Protein AF-A0A2N2I5Q9-F1 (afdb_monomer_lite)

Structure (mmCIF, N/CA/C/O backbone):
data_AF-A0A2N2I5Q9-F1
#
_entry.id   AF-A0A2N2I5Q9-F1
#
loop_
_atom_site.group_PDB
_atom_site.id
_atom_site.type_symbol
_atom_site.label_atom_id
_atom_site.label_alt_id
_atom_site.label_comp_id
_atom_site.label_asym_id
_atom_site.label_entity_id
_atom_site.label_seq_id
_atom_site.pdbx_PDB_ins_code
_atom_site.Cartn_x
_atom_site.Cartn_y
_atom_site.Cartn_z
_atom_site.occupancy
_atom_site.B_iso_or_equiv
_atom_site.auth_seq_id
_atom_site.auth_comp_id
_atom_site.auth_asym_id
_atom_site.auth_atom_id
_atom_site.pdbx_PDB_model_num
ATOM 1 N N . MET A 1 1 ? -29.971 1.165 17.942 1.00 45.78 1 MET A N 1
ATOM 2 C CA . MET A 1 1 ? -28.715 0.496 17.546 1.00 45.78 1 MET A CA 1
ATOM 3 C C . MET A 1 1 ? -27.599 1.515 17.677 1.00 45.78 1 MET A C 1
ATOM 5 O O . MET A 1 1 ? -27.596 2.478 16.923 1.00 45.78 1 MET A O 1
ATOM 9 N N . SER A 1 2 ? -26.744 1.358 18.688 1.00 45.28 2 SER A N 1
ATOM 10 C CA . SER A 1 2 ? -25.541 2.176 18.872 1.00 45.28 2 SER A CA 1
ATOM 11 C C . SER A 1 2 ? -24.601 1.897 17.692 1.00 45.28 2 SER A C 1
ATOM 13 O O . SER A 1 2 ? -24.213 0.749 17.471 1.00 45.28 2 SER A O 1
ATOM 15 N N . ARG A 1 3 ? -24.377 2.899 16.831 1.00 54.59 3 ARG A N 1
ATOM 16 C CA . ARG A 1 3 ? -23.430 2.803 15.711 1.00 54.59 3 ARG A CA 1
ATOM 17 C C . ARG A 1 3 ? -22.045 3.032 16.301 1.00 54.59 3 ARG A C 1
ATOM 19 O O . ARG A 1 3 ? -21.800 4.122 16.809 1.00 54.59 3 ARG A O 1
ATOM 26 N N . TRP A 1 4 ? -21.156 2.049 16.185 1.00 61.81 4 TRP A N 1
ATOM 27 C CA . TRP A 1 4 ? -19.737 2.283 16.431 1.00 61.81 4 TRP A CA 1
ATOM 28 C C . TRP A 1 4 ? -19.299 3.452 15.542 1.00 61.81 4 TRP A C 1
ATOM 30 O O . TRP A 1 4 ? -19.584 3.457 14.339 1.00 61.81 4 TRP A O 1
ATOM 40 N N . SER A 1 5 ? -18.656 4.468 16.117 1.00 82.44 5 SER A N 1
ATOM 41 C CA . SER A 1 5 ? -17.990 5.477 15.295 1.00 82.44 5 SER A CA 1
ATOM 42 C C . SER A 1 5 ? -16.769 4.848 14.622 1.00 82.44 5 SER A C 1
ATOM 44 O O . SER A 1 5 ? -16.256 3.835 15.082 1.00 82.44 5 SER A O 1
ATOM 46 N N . ALA A 1 6 ? -16.327 5.414 13.504 1.00 93.75 6 ALA A N 1
ATOM 47 C CA . ALA A 1 6 ? -15.173 4.933 12.753 1.00 93.75 6 ALA A CA 1
ATOM 48 C C . ALA A 1 6 ? -13.948 5.817 13.040 1.00 93.75 6 ALA A C 1
ATOM 50 O O . ALA A 1 6 ? -14.100 6.985 13.404 1.00 93.75 6 ALA A O 1
ATOM 51 N N . ALA A 1 7 ? -12.741 5.279 12.876 1.00 97.00 7 ALA A N 1
ATOM 52 C CA . ALA A 1 7 ? -11.494 6.019 13.072 1.00 97.00 7 ALA A CA 1
ATOM 53 C C . ALA A 1 7 ? -10.428 5.556 12.077 1.00 97.00 7 ALA A C 1
ATOM 55 O O . ALA A 1 7 ? -10.378 4.383 11.721 1.00 97.00 7 ALA A O 1
ATOM 56 N N . ALA A 1 8 ? -9.552 6.464 11.657 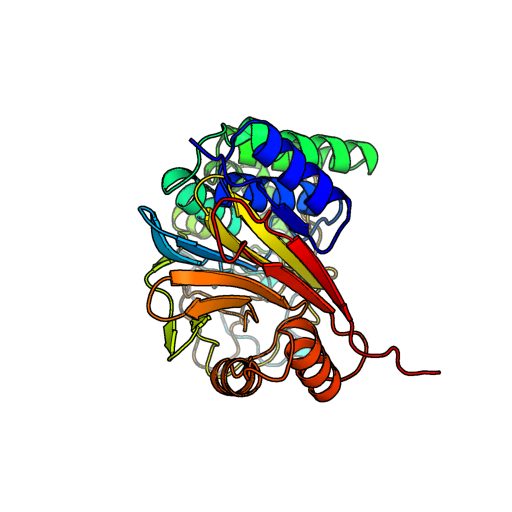1.00 98.25 8 ALA A N 1
ATOM 57 C CA . ALA A 1 8 ? -8.393 6.138 10.837 1.00 98.25 8 ALA A CA 1
ATOM 58 C C . ALA A 1 8 ? -7.237 7.096 11.117 1.00 98.25 8 ALA A C 1
ATOM 60 O O . ALA A 1 8 ? -7.451 8.230 11.549 1.00 98.25 8 ALA A O 1
ATOM 61 N N . LEU A 1 9 ? -6.019 6.637 10.842 1.00 98.50 9 LEU A N 1
ATOM 62 C CA . LEU A 1 9 ? -4.801 7.435 10.919 1.00 98.50 9 LEU A CA 1
ATOM 63 C C . LEU A 1 9 ? -3.778 6.906 9.918 1.00 98.50 9 LEU A C 1
ATOM 65 O O . LEU A 1 9 ? -3.564 5.701 9.813 1.00 98.50 9 LEU A O 1
ATOM 69 N N . GLY A 1 10 ? -3.151 7.801 9.164 1.00 98.31 10 GLY A N 1
ATOM 70 C CA . GLY A 1 10 ? -2.057 7.485 8.254 1.00 98.31 10 GLY A CA 1
ATOM 71 C C . GLY A 1 10 ? -0.806 8.306 8.534 1.00 98.31 10 GLY A C 1
ATOM 72 O O . GLY A 1 10 ? -0.868 9.355 9.174 1.00 98.31 10 GLY A O 1
ATOM 73 N N . THR A 1 11 ? 0.330 7.813 8.041 1.00 97.50 11 THR A N 1
ATOM 74 C CA . THR A 1 11 ? 1.659 8.434 8.180 1.00 97.50 11 THR A CA 1
ATOM 75 C C . THR A 1 11 ? 1.678 9.875 7.670 1.00 97.50 11 THR A C 1
ATOM 77 O O . THR A 1 11 ? 2.379 10.721 8.228 1.00 97.50 11 THR A O 1
ATOM 80 N N . GLU A 1 12 ? 0.885 10.163 6.632 1.00 96.19 12 GLU A N 1
ATOM 81 C CA . GLU A 1 12 ? 0.701 11.510 6.097 1.00 96.19 12 GLU A CA 1
ATOM 82 C C . GLU A 1 12 ? -0.706 12.051 6.410 1.00 96.19 12 GLU A C 1
ATOM 84 O O . GLU A 1 12 ? -1.689 11.301 6.340 1.00 96.19 12 GLU A O 1
ATOM 89 N N . PRO A 1 13 ? -0.855 13.367 6.660 1.00 97.56 13 PRO A N 1
ATOM 90 C CA . PRO A 1 13 ? -2.164 13.984 6.884 1.00 97.56 13 PRO A CA 1
ATOM 91 C C . PRO A 1 13 ? -3.170 13.704 5.760 1.00 97.56 13 PRO A C 1
ATOM 93 O O . PRO A 1 13 ? -4.335 13.426 6.029 1.00 97.56 13 PRO A O 1
ATOM 96 N N . ALA A 1 14 ? -2.708 13.698 4.506 1.00 97.81 14 ALA A N 1
ATOM 97 C CA . ALA A 1 14 ? -3.545 13.426 3.341 1.00 97.81 14 ALA A CA 1
ATOM 98 C C . ALA A 1 14 ? -4.115 11.995 3.326 1.00 97.81 14 ALA A C 1
ATOM 100 O O . ALA A 1 14 ? -5.240 11.789 2.871 1.00 97.81 14 ALA A O 1
ATOM 101 N N . MET A 1 15 ? -3.370 11.015 3.854 1.00 98.56 15 MET A N 1
ATOM 102 C CA . MET A 1 15 ? -3.868 9.647 4.019 1.00 98.56 15 MET A CA 1
ATOM 103 C C . MET A 1 15 ? -4.999 9.607 5.043 1.00 98.56 15 MET A C 1
ATOM 105 O O . MET A 1 15 ? -6.032 8.990 4.799 1.00 98.56 15 MET A O 1
ATOM 109 N N . THR A 1 16 ? -4.806 10.291 6.175 1.00 98.62 16 THR A N 1
ATOM 110 C CA . THR A 1 16 ? -5.804 10.391 7.246 1.00 98.62 16 THR A CA 1
ATOM 111 C C . THR A 1 16 ? -7.084 11.060 6.745 1.00 98.62 16 THR A C 1
ATOM 113 O O . THR A 1 16 ? -8.167 10.516 6.942 1.00 98.62 16 THR A O 1
ATOM 116 N N . GLU A 1 17 ? -6.972 12.193 6.042 1.00 98.56 17 GLU A N 1
ATOM 117 C CA . GLU A 1 17 ? -8.117 12.903 5.451 1.00 98.56 17 GLU A CA 1
ATOM 118 C C . GLU A 1 17 ? -8.895 12.004 4.481 1.00 98.56 17 GLU A C 1
ATOM 120 O O . GLU A 1 17 ? -10.117 11.891 4.587 1.00 98.56 17 GLU A O 1
ATOM 125 N N . ALA A 1 18 ? -8.194 11.326 3.565 1.00 98.69 18 ALA A N 1
ATOM 126 C CA . ALA A 1 18 ? -8.817 10.437 2.590 1.00 98.69 18 ALA A CA 1
ATOM 127 C C . ALA A 1 18 ? -9.532 9.254 3.261 1.00 98.69 18 ALA A C 1
ATOM 129 O O . ALA A 1 18 ? -10.692 8.985 2.951 1.00 98.69 18 ALA A O 1
ATOM 130 N N . ALA A 1 19 ? -8.874 8.587 4.212 1.00 98.69 19 ALA A N 1
ATOM 131 C CA . ALA A 1 19 ? -9.435 7.453 4.938 1.00 98.69 19 ALA A CA 1
ATOM 132 C C . ALA A 1 19 ? -10.689 7.849 5.740 1.00 98.69 19 ALA A C 1
ATOM 134 O O . ALA A 1 19 ? -11.731 7.201 5.631 1.00 98.69 19 ALA A O 1
ATOM 135 N N . LEU A 1 20 ? -10.630 8.954 6.492 1.00 98.44 20 LEU A N 1
ATOM 136 C CA . LEU A 1 20 ? -11.771 9.451 7.268 1.00 98.44 20 LEU A CA 1
ATOM 137 C C . LEU A 1 20 ? -12.945 9.868 6.375 1.00 98.44 20 LEU A C 1
ATOM 139 O O . LEU A 1 20 ? -14.094 9.602 6.723 1.00 98.44 20 LEU A O 1
ATOM 143 N N . ALA A 1 21 ? -12.682 10.478 5.214 1.00 98.31 21 ALA A N 1
ATOM 144 C CA . ALA A 1 21 ? -13.731 10.864 4.272 1.00 98.31 21 ALA A CA 1
ATOM 145 C C . ALA A 1 21 ? -14.506 9.651 3.725 1.00 98.31 21 ALA A C 1
ATOM 147 O O . ALA A 1 21 ? -15.717 9.736 3.523 1.00 98.31 21 ALA A O 1
ATOM 148 N N . ILE A 1 22 ? -13.828 8.521 3.512 1.00 98.50 22 ILE A N 1
ATOM 149 C CA . ILE A 1 22 ? -14.459 7.262 3.094 1.00 98.50 22 ILE A CA 1
ATOM 150 C C . ILE A 1 22 ? -15.272 6.642 4.229 1.00 98.50 22 ILE A C 1
ATOM 152 O O . ILE A 1 22 ? -16.436 6.287 4.031 1.00 98.50 22 ILE A O 1
ATOM 156 N N . LEU A 1 23 ? -14.712 6.588 5.438 1.00 97.81 23 LEU A N 1
ATOM 157 C CA . LEU A 1 23 ? -15.423 6.079 6.613 1.00 97.81 23 LEU A CA 1
ATOM 158 C C . LEU A 1 23 ? -16.685 6.899 6.924 1.00 97.81 23 LEU A C 1
ATOM 160 O O . LEU A 1 23 ? -17.727 6.333 7.247 1.00 97.81 23 LEU A O 1
ATOM 164 N N . ALA A 1 24 ? -16.633 8.224 6.755 1.00 96.50 24 ALA A N 1
ATOM 165 C CA . ALA A 1 24 ? -17.781 9.113 6.944 1.00 96.50 24 ALA A CA 1
ATOM 166 C C . ALA A 1 24 ? -18.940 8.826 5.969 1.00 96.50 24 ALA A C 1
ATOM 168 O O . ALA A 1 24 ? -20.099 9.072 6.301 1.00 96.50 24 ALA A O 1
ATOM 169 N N . LYS A 1 25 ? -18.645 8.272 4.786 1.00 96.19 25 LYS A N 1
ATOM 170 C CA . LYS A 1 25 ? -19.641 7.823 3.797 1.00 96.19 25 LYS A CA 1
ATOM 171 C C . LYS A 1 25 ? -2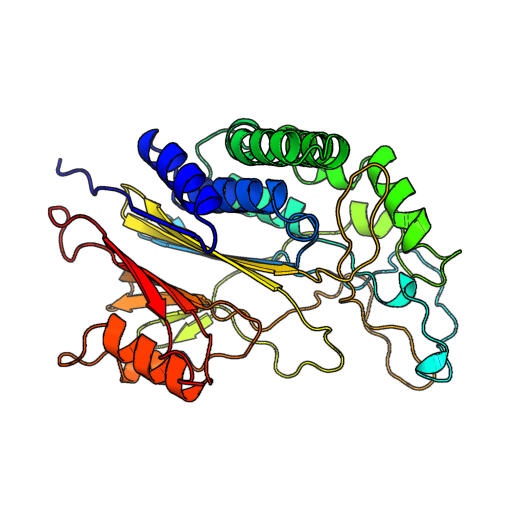0.167 6.408 4.065 1.00 96.19 25 LYS A C 1
ATOM 173 O O . LYS A 1 25 ? -21.018 5.931 3.322 1.00 96.19 25 LYS A O 1
ATOM 178 N N . GLY A 1 26 ? -19.685 5.746 5.117 1.00 96.00 26 GLY A N 1
ATOM 179 C CA . GLY A 1 26 ? -20.037 4.367 5.445 1.00 96.00 26 GLY A CA 1
ATOM 180 C C . GLY A 1 26 ? -19.170 3.312 4.759 1.00 96.00 26 GLY A C 1
ATOM 181 O O . GLY A 1 26 ? -19.541 2.143 4.808 1.00 96.00 26 GLY A O 1
ATOM 182 N N . GLY A 1 27 ? -18.040 3.702 4.154 1.00 97.88 27 GLY A N 1
ATOM 183 C CA . GLY A 1 27 ? -17.067 2.757 3.606 1.00 97.88 27 GLY A CA 1
ATOM 184 C C . GLY A 1 27 ? -16.444 1.857 4.679 1.00 97.88 27 GLY A C 1
ATOM 185 O O . GLY A 1 27 ? -16.551 2.125 5.882 1.00 97.88 27 GLY A O 1
ATOM 186 N N . THR A 1 28 ? -15.792 0.783 4.241 1.00 98.31 28 THR A N 1
ATOM 187 C CA . THR A 1 28 ? -15.142 -0.193 5.130 1.00 98.31 28 THR A CA 1
ATOM 188 C C . THR A 1 28 ? -13.747 0.261 5.562 1.00 98.31 28 THR A C 1
ATOM 190 O O . THR A 1 28 ? -13.202 1.253 5.069 1.00 98.31 28 THR A O 1
ATOM 193 N N . SER A 1 29 ? -13.132 -0.468 6.496 1.00 98.38 29 SER A N 1
ATOM 194 C CA . SER A 1 29 ? -11.746 -0.210 6.905 1.00 98.38 29 SER A CA 1
ATOM 195 C C . SER A 1 29 ? -10.762 -0.532 5.776 1.00 98.38 29 SER A C 1
ATOM 197 O O . SER A 1 29 ? -9.756 0.161 5.631 1.00 98.38 29 SER A O 1
ATOM 199 N N . VAL A 1 30 ? -11.094 -1.499 4.912 1.00 98.62 30 VAL A N 1
ATOM 200 C CA . VAL A 1 30 ? -10.361 -1.777 3.670 1.00 98.62 30 VAL A CA 1
ATOM 201 C C . VAL A 1 30 ? -10.465 -0.607 2.694 1.00 98.62 30 VAL A C 1
ATOM 203 O O . VAL A 1 30 ? -9.433 -0.129 2.222 1.00 98.62 30 VAL A O 1
ATOM 206 N N . ASP A 1 31 ? -11.673 -0.091 2.441 1.00 98.81 31 ASP A N 1
ATOM 207 C CA . ASP A 1 31 ? -11.874 1.083 1.579 1.00 98.81 31 ASP A CA 1
ATOM 208 C C . ASP A 1 31 ? -11.053 2.287 2.083 1.00 98.81 31 ASP A C 1
ATOM 210 O O . ASP A 1 31 ? -10.407 2.993 1.303 1.00 98.81 31 ASP A O 1
ATOM 214 N N . ALA A 1 32 ? -11.035 2.497 3.404 1.00 98.81 32 ALA A N 1
ATOM 215 C CA . ALA A 1 32 ? -10.283 3.565 4.055 1.00 98.81 32 ALA A CA 1
ATOM 216 C C . ALA A 1 32 ? -8.762 3.417 3.863 1.00 98.81 32 ALA A C 1
ATOM 218 O O . ALA A 1 32 ? -8.098 4.387 3.487 1.00 98.81 32 ALA A O 1
ATOM 219 N N . CYS A 1 33 ? -8.216 2.209 4.050 1.00 98.75 33 CYS A N 1
ATOM 220 C CA . CYS A 1 33 ? -6.799 1.926 3.809 1.00 98.75 33 CYS A CA 1
ATOM 221 C C . CYS A 1 33 ? -6.403 2.104 2.340 1.00 98.75 33 CYS A C 1
ATOM 223 O O . CYS A 1 33 ? -5.355 2.687 2.054 1.00 98.75 33 CYS A O 1
ATOM 225 N N . ILE A 1 34 ? -7.247 1.667 1.405 1.00 98.81 34 ILE A N 1
ATOM 226 C CA . ILE A 1 34 ? -7.015 1.836 -0.034 1.00 98.81 34 ILE A CA 1
ATOM 227 C C . ILE A 1 34 ? -7.019 3.323 -0.419 1.00 98.81 34 ILE A C 1
ATOM 229 O O . ILE A 1 34 ? -6.106 3.783 -1.107 1.00 98.81 34 ILE A O 1
ATOM 233 N N . ALA A 1 35 ? -7.996 4.104 0.052 1.00 98.88 35 ALA A N 1
ATOM 234 C CA . ALA A 1 35 ? -8.037 5.545 -0.203 1.00 98.88 35 ALA A CA 1
ATOM 235 C C . ALA A 1 35 ? -6.836 6.279 0.411 1.00 98.88 35 ALA A C 1
ATOM 237 O O . ALA A 1 35 ? -6.256 7.162 -0.228 1.00 98.88 35 ALA A O 1
ATOM 238 N N . GLY A 1 36 ? -6.423 5.882 1.619 1.00 98.75 36 GLY A N 1
ATOM 239 C CA . GLY A 1 36 ? -5.202 6.369 2.255 1.00 98.75 36 GLY A CA 1
ATOM 240 C C . GLY A 1 36 ? -3.958 6.088 1.406 1.00 98.75 36 GLY A C 1
ATOM 241 O O . GLY A 1 36 ? -3.163 6.993 1.163 1.00 98.75 36 GLY A O 1
ATOM 242 N N . LEU A 1 37 ? -3.812 4.870 0.879 1.00 98.56 37 LEU A N 1
ATOM 243 C CA . LEU A 1 37 ? -2.705 4.520 -0.016 1.00 98.56 37 LEU A CA 1
ATOM 244 C C . LEU A 1 37 ? -2.719 5.315 -1.321 1.00 98.56 37 LEU A C 1
ATOM 246 O O . LEU A 1 37 ? -1.666 5.785 -1.748 1.00 98.56 37 LEU A O 1
ATOM 250 N N . PHE A 1 38 ? -3.881 5.516 -1.948 1.00 98.88 38 PHE A N 1
ATOM 251 C CA . PHE A 1 38 ? -3.955 6.356 -3.143 1.00 98.88 38 PHE A CA 1
ATOM 252 C C . PHE A 1 38 ? -3.587 7.809 -2.844 1.00 98.88 38 PHE A C 1
ATOM 254 O O . PHE A 1 38 ? -2.892 8.431 -3.647 1.00 98.88 38 PHE A O 1
ATOM 261 N N . ALA A 1 39 ? -3.995 8.349 -1.692 1.00 98.81 39 ALA A N 1
ATOM 262 C CA . ALA A 1 39 ? -3.582 9.683 -1.271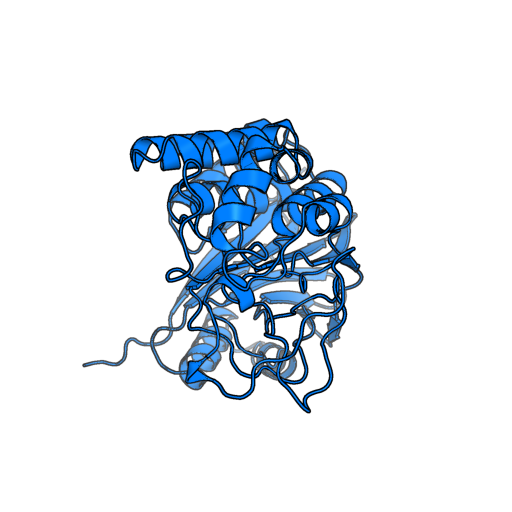 1.00 98.81 39 ALA A CA 1
ATOM 263 C C . ALA A 1 39 ? -2.051 9.791 -1.138 1.00 98.81 39 ALA A C 1
ATOM 265 O O . ALA A 1 39 ? -1.469 10.722 -1.696 1.00 98.81 39 ALA A O 1
ATOM 266 N N . ALA A 1 40 ? -1.404 8.803 -0.505 1.00 98.62 40 ALA A N 1
ATOM 267 C CA . ALA A 1 40 ? 0.057 8.719 -0.426 1.00 98.62 40 ALA A CA 1
ATOM 268 C C . ALA A 1 40 ? 0.717 8.539 -1.802 1.00 98.62 40 ALA A C 1
ATOM 270 O O . ALA A 1 40 ? 1.734 9.158 -2.084 1.00 98.62 40 ALA A O 1
ATOM 271 N N . ALA A 1 41 ? 0.134 7.749 -2.708 1.00 98.62 41 ALA A N 1
ATOM 272 C CA . ALA A 1 41 ? 0.620 7.634 -4.085 1.00 98.62 41 ALA A CA 1
ATOM 273 C C . ALA A 1 41 ? 0.535 8.961 -4.854 1.00 98.62 41 ALA A C 1
ATOM 275 O O . ALA A 1 41 ? 1.318 9.204 -5.771 1.00 98.62 41 ALA A O 1
ATOM 276 N N . GLY A 1 42 ? -0.391 9.846 -4.479 1.00 98.62 42 GLY A N 1
ATOM 277 C CA . GLY A 1 42 ? -0.474 11.187 -5.043 1.00 98.62 42 GLY A CA 1
ATOM 278 C C . GLY A 1 42 ? 0.760 12.037 -4.723 1.00 98.62 42 GLY A C 1
ATOM 279 O O . GLY A 1 42 ? 1.326 12.674 -5.621 1.00 98.62 42 GLY A O 1
ATOM 280 N N . SER A 1 43 ? 1.192 12.021 -3.459 1.00 98.00 43 SER A N 1
ATOM 281 C CA . SER A 1 43 ? 2.327 12.797 -2.938 1.00 98.00 43 SER A CA 1
ATOM 282 C C . SER A 1 43 ? 3.681 12.124 -3.186 1.00 98.00 43 SER A C 1
ATOM 284 O O . SER A 1 43 ? 4.666 12.816 -3.441 1.00 98.00 43 SER A O 1
ATOM 286 N N . ARG A 1 44 ? 3.741 10.788 -3.150 1.00 98.25 44 ARG A N 1
ATOM 287 C CA . ARG A 1 44 ? 4.974 9.993 -3.207 1.00 98.25 44 ARG A CA 1
ATOM 288 C C . ARG A 1 44 ? 5.029 9.133 -4.475 1.00 98.25 44 ARG A C 1
ATOM 290 O O . ARG A 1 44 ? 4.229 8.207 -4.621 1.00 98.25 44 ARG A O 1
ATOM 297 N N . PRO A 1 45 ? 6.003 9.357 -5.376 1.00 98.19 45 PRO A N 1
ATOM 298 C CA . PRO A 1 45 ? 6.049 8.667 -6.666 1.00 98.19 45 PRO A CA 1
ATOM 299 C C . PRO A 1 45 ? 6.333 7.161 -6.559 1.00 98.19 45 PRO A C 1
ATOM 301 O O . PRO A 1 45 ? 5.980 6.421 -7.473 1.00 98.19 45 PRO A O 1
ATOM 304 N N . GLY A 1 46 ? 6.943 6.690 -5.467 1.00 97.88 46 GLY A N 1
ATOM 305 C CA . GLY A 1 46 ? 7.269 5.271 -5.286 1.00 97.88 46 GLY A CA 1
ATOM 306 C C . GLY A 1 46 ? 6.153 4.422 -4.672 1.00 97.88 46 GLY A C 1
ATOM 307 O O . GLY A 1 46 ? 6.193 3.203 -4.800 1.00 97.88 46 GLY A O 1
ATOM 308 N N . VAL A 1 47 ? 5.136 5.026 -4.041 1.00 98.38 47 VAL A N 1
ATOM 309 C CA . VAL A 1 47 ? 4.118 4.269 -3.286 1.00 98.38 47 VAL A CA 1
ATOM 310 C C . VAL A 1 47 ? 3.331 3.334 -4.197 1.00 98.38 47 VAL A C 1
ATOM 312 O O . VAL A 1 47 ? 3.178 2.168 -3.862 1.00 98.38 47 VAL A O 1
ATOM 315 N N . LEU A 1 48 ? 2.881 3.786 -5.374 1.00 97.75 48 LEU A N 1
ATOM 316 C CA . LEU A 1 48 ? 2.059 2.947 -6.257 1.00 97.75 48 LEU A CA 1
ATOM 317 C C . LEU A 1 48 ? 2.787 1.675 -6.725 1.00 97.75 48 LEU A C 1
ATOM 319 O O . LEU A 1 48 ? 2.135 0.658 -6.936 1.00 97.75 48 LEU A O 1
ATOM 323 N N . LEU A 1 49 ? 4.116 1.718 -6.863 1.00 97.75 49 LEU A N 1
ATOM 324 C CA . LEU A 1 49 ? 4.961 0.578 -7.250 1.00 97.75 49 LEU A CA 1
ATOM 325 C C . LEU A 1 49 ? 5.720 -0.029 -6.055 1.00 97.75 49 LEU A C 1
ATOM 327 O O . LEU A 1 49 ? 6.685 -0.775 -6.240 1.00 97.75 49 LEU A O 1
ATOM 331 N N . GLY A 1 50 ? 5.307 0.315 -4.835 1.00 97.25 50 GLY A N 1
ATOM 332 C CA . GLY A 1 50 ? 5.876 -0.197 -3.599 1.00 97.25 50 GLY A CA 1
ATOM 333 C C . GLY A 1 50 ? 5.455 -1.635 -3.299 1.00 97.25 50 GLY A C 1
ATOM 334 O O . GLY A 1 50 ? 4.519 -2.184 -3.886 1.00 97.25 50 GLY A O 1
ATOM 335 N N . SER A 1 51 ? 6.154 -2.234 -2.341 1.00 97.25 51 SER A N 1
ATOM 336 C CA . SER A 1 51 ? 5.797 -3.509 -1.730 1.00 97.25 51 SER A CA 1
ATOM 337 C C . SER A 1 51 ? 4.773 -3.252 -0.630 1.00 97.25 51 SER A C 1
ATOM 339 O O . SER A 1 51 ? 5.082 -2.561 0.342 1.00 97.25 51 SER A O 1
ATOM 341 N N . MET A 1 52 ? 3.565 -3.795 -0.775 1.00 97.38 52 MET A N 1
ATOM 342 C CA . MET A 1 52 ? 2.454 -3.507 0.135 1.00 97.38 52 MET A CA 1
ATOM 343 C C . MET A 1 52 ? 1.945 -4.763 0.827 1.00 97.38 52 MET A C 1
ATOM 345 O O . MET A 1 52 ? 1.804 -5.803 0.189 1.00 97.38 52 MET A O 1
ATOM 349 N N . VAL A 1 53 ? 1.581 -4.651 2.102 1.00 98.38 53 VAL A N 1
ATOM 350 C CA . VAL A 1 53 ? 0.855 -5.700 2.823 1.00 98.38 53 VAL A CA 1
ATOM 351 C C . VAL A 1 53 ? -0.277 -5.072 3.624 1.00 98.38 53 VAL A C 1
ATOM 353 O O . VAL A 1 53 ? -0.068 -4.100 4.349 1.00 98.38 53 VAL A O 1
ATOM 356 N N . LEU A 1 54 ? -1.473 -5.639 3.488 1.00 98.69 54 LEU A N 1
ATOM 357 C CA . LEU A 1 54 ? -2.667 -5.260 4.235 1.00 98.69 54 LEU A CA 1
ATOM 358 C C . LEU A 1 54 ? -3.087 -6.423 5.136 1.00 98.69 54 LEU A C 1
ATOM 360 O O . LEU A 1 54 ? -3.211 -7.559 4.681 1.00 98.69 54 LEU A O 1
ATOM 364 N N . LEU A 1 55 ? -3.339 -6.122 6.403 1.00 98.62 55 LEU A N 1
ATOM 365 C CA . LEU A 1 55 ? -3.878 -7.045 7.390 1.00 98.62 55 LEU A CA 1
ATOM 366 C C . LEU A 1 55 ? -5.259 -6.556 7.827 1.00 98.62 55 LEU A C 1
ATOM 368 O O . LEU A 1 55 ? -5.409 -5.394 8.202 1.00 98.62 55 LEU A O 1
ATOM 372 N N . VAL A 1 56 ? -6.253 -7.442 7.788 1.00 98.44 56 VAL A N 1
ATOM 373 C CA . VAL A 1 56 ? -7.646 -7.142 8.145 1.00 98.44 56 VAL A CA 1
ATOM 374 C C . VAL A 1 56 ? -8.142 -8.193 9.123 1.00 98.44 56 VAL A C 1
ATOM 376 O O . VAL A 1 56 ? -7.916 -9.384 8.905 1.00 98.44 56 VAL A O 1
ATOM 379 N N . ALA A 1 57 ? -8.830 -7.771 10.183 1.00 97.69 57 ALA A N 1
ATOM 380 C CA . ALA A 1 57 ? -9.603 -8.688 11.004 1.00 97.69 57 ALA A CA 1
ATOM 381 C C . ALA A 1 57 ? -10.821 -8.033 11.655 1.00 97.69 57 ALA A C 1
ATOM 383 O O . ALA A 1 57 ? -10.802 -6.869 12.061 1.00 97.69 57 ALA A O 1
ATOM 384 N N . GLY A 1 58 ? -11.881 -8.818 11.813 1.00 94.50 58 GLY A N 1
ATOM 385 C CA . GLY A 1 58 ? -13.086 -8.400 12.514 1.00 94.50 58 GLY A CA 1
ATOM 386 C C . GLY A 1 58 ? -14.207 -9.426 12.413 1.00 94.50 58 GLY A C 1
ATOM 387 O O . GLY A 1 58 ? -14.176 -10.344 11.591 1.00 94.50 58 GLY A O 1
ATOM 388 N N . THR A 1 59 ? -15.225 -9.261 13.254 1.00 88.06 59 THR A N 1
ATOM 389 C CA . THR A 1 59 ? -16.405 -10.130 13.245 1.00 88.06 59 THR A CA 1
ATOM 390 C C . THR A 1 59 ? -17.090 -10.089 11.878 1.00 88.06 59 THR A C 1
ATOM 392 O O . THR A 1 59 ? -17.376 -9.017 11.354 1.00 88.06 59 THR A O 1
ATOM 395 N N . GLY A 1 60 ? -17.362 -11.261 11.302 1.00 89.56 60 GLY A N 1
ATOM 396 C CA . GLY A 1 60 ? -18.004 -11.399 9.989 1.00 89.56 60 GLY A CA 1
ATOM 397 C C . GLY A 1 60 ? -17.059 -11.287 8.788 1.00 89.56 60 GLY A C 1
ATOM 398 O O . GLY A 1 60 ? -17.406 -11.797 7.729 1.00 89.56 60 GLY A O 1
ATOM 399 N N . VAL A 1 61 ? -15.870 -10.699 8.958 1.00 92.81 61 VAL A N 1
ATOM 400 C CA . VAL A 1 61 ? -14.831 -10.608 7.911 1.00 92.81 61 VAL A CA 1
ATOM 401 C C . VAL A 1 61 ? -13.756 -11.688 8.090 1.00 92.81 61 VAL A C 1
ATOM 403 O O . VAL A 1 61 ? -13.122 -12.087 7.124 1.00 92.81 61 VAL A O 1
ATOM 406 N N . GLY A 1 62 ? -13.581 -12.223 9.304 1.00 95.69 62 GLY A N 1
ATOM 407 C CA . GLY A 1 62 ? -12.520 -13.191 9.600 1.00 95.69 62 GLY A CA 1
ATOM 408 C C . GLY A 1 62 ? -11.179 -12.489 9.804 1.00 95.69 62 GLY A C 1
ATOM 409 O O . GLY A 1 62 ? -11.160 -11.332 10.221 1.00 95.69 62 GLY A O 1
ATOM 410 N N . SER A 1 63 ? -10.068 -13.180 9.544 1.00 96.94 63 SER A N 1
ATOM 411 C CA . SER A 1 63 ? -8.717 -12.611 9.570 1.00 96.94 63 SER A CA 1
ATOM 412 C C . SER A 1 63 ? -7.975 -12.957 8.278 1.00 96.94 63 SER A C 1
ATOM 414 O O . SER A 1 63 ? -7.916 -14.112 7.852 1.00 96.94 63 SER A O 1
ATOM 416 N N . HIS A 1 64 ? -7.432 -11.935 7.620 1.00 97.94 64 HIS A N 1
ATOM 417 C CA . HIS A 1 64 ? -6.862 -12.062 6.282 1.00 97.94 64 HIS A CA 1
ATOM 418 C C . HIS A 1 64 ? -5.624 -11.191 6.121 1.00 97.94 64 HIS A C 1
ATOM 420 O O . HIS A 1 64 ? -5.601 -10.035 6.548 1.00 97.94 64 HIS A O 1
ATOM 426 N N . VAL A 1 65 ? -4.613 -11.743 5.450 1.00 98.12 65 VAL A N 1
ATOM 427 C CA . VAL A 1 65 ? -3.469 -10.984 4.943 1.00 98.12 65 VAL A CA 1
ATOM 428 C C . VAL A 1 65 ? -3.523 -10.934 3.419 1.00 98.12 65 VAL A C 1
ATOM 430 O O . VAL A 1 65 ? -3.669 -11.962 2.753 1.00 98.12 65 VAL A O 1
ATOM 433 N N . PHE A 1 66 ? -3.389 -9.729 2.875 1.00 98.31 66 PHE A N 1
ATOM 434 C CA . PHE A 1 66 ? -3.245 -9.462 1.451 1.00 98.31 66 PHE A CA 1
ATOM 435 C C . PHE A 1 66 ? -1.809 -9.010 1.206 1.00 98.31 66 PHE A C 1
ATOM 437 O O . PHE A 1 66 ? -1.407 -7.916 1.600 1.00 98.31 66 PHE A O 1
ATOM 444 N N . ASP A 1 67 ? -1.025 -9.883 0.587 1.00 97.50 67 ASP A N 1
ATOM 445 C CA . ASP A 1 67 ? 0.397 -9.692 0.329 1.00 97.50 67 ASP A CA 1
ATOM 446 C C . ASP A 1 67 ? 0.600 -9.264 -1.131 1.00 97.50 67 ASP A C 1
ATOM 448 O O . ASP A 1 67 ? 0.458 -10.053 -2.069 1.00 97.50 67 ASP A O 1
ATOM 452 N N . GLY A 1 68 ? 0.900 -7.977 -1.299 1.00 97.00 68 GLY A N 1
ATOM 453 C CA . GLY A 1 68 ? 1.292 -7.321 -2.541 1.00 97.00 68 GLY A CA 1
ATOM 454 C C . GLY A 1 68 ? 2.794 -7.071 -2.614 1.00 97.00 68 GLY A C 1
ATOM 455 O O . GLY A 1 68 ? 3.205 -6.059 -3.189 1.00 97.00 68 GLY A O 1
ATOM 456 N N . SER A 1 69 ? 3.603 -7.946 -2.004 1.00 96.25 69 SER A N 1
ATOM 457 C CA . SER A 1 69 ? 5.060 -7.904 -2.128 1.00 96.25 69 SER A CA 1
ATOM 458 C C . SER A 1 69 ? 5.483 -7.822 -3.589 1.00 96.25 69 SER A C 1
ATOM 460 O O . SER A 1 69 ? 4.907 -8.482 -4.458 1.00 96.25 69 SER A O 1
ATOM 462 N N . ALA A 1 70 ? 6.526 -7.039 -3.863 1.00 95.88 70 ALA A N 1
ATOM 463 C CA . ALA A 1 70 ? 7.136 -7.042 -5.185 1.00 95.88 70 ALA A CA 1
ATOM 464 C C . ALA A 1 70 ? 7.620 -8.461 -5.536 1.00 95.88 70 ALA A C 1
ATOM 466 O O . ALA A 1 70 ? 7.980 -9.231 -4.649 1.00 95.88 70 ALA A O 1
ATOM 467 N N . VAL A 1 71 ? 7.634 -8.826 -6.815 1.00 96.38 71 VAL A N 1
ATOM 468 C CA . VAL A 1 71 ? 8.032 -10.170 -7.256 1.00 96.38 71 VAL A CA 1
ATOM 469 C C . VAL A 1 71 ? 9.300 -10.130 -8.098 1.00 96.38 71 VAL A C 1
ATOM 471 O O . VAL A 1 71 ? 9.587 -9.152 -8.797 1.00 96.38 71 VAL A O 1
ATOM 474 N N . GLN A 1 72 ? 10.074 -11.213 -8.022 1.00 96.56 72 GLN A N 1
ATOM 475 C CA . GLN A 1 72 ? 11.287 -11.383 -8.807 1.00 96.56 72 GLN A CA 1
ATOM 476 C C . GLN A 1 72 ? 10.944 -11.404 -10.310 1.00 96.56 72 GLN A C 1
ATOM 478 O O . GLN A 1 72 ? 10.154 -12.252 -10.727 1.00 96.56 72 GLN A O 1
ATOM 483 N N . PRO A 1 73 ? 11.551 -10.541 -11.140 1.00 96.88 73 PRO A N 1
ATOM 484 C CA . PRO A 1 73 ? 11.251 -10.470 -12.568 1.00 96.88 73 PRO A CA 1
ATOM 485 C C . PRO A 1 73 ? 11.888 -11.600 -13.390 1.00 96.88 73 PRO A C 1
ATOM 487 O O . PRO A 1 73 ? 12.816 -12.295 -12.946 1.00 96.88 73 PRO A O 1
ATOM 490 N N . GLY A 1 74 ? 11.443 -11.716 -14.641 1.00 95.94 74 GLY A N 1
ATOM 491 C CA . GLY A 1 74 ? 12.051 -12.557 -15.668 1.00 95.94 74 GLY A CA 1
ATOM 492 C C . GLY A 1 74 ? 11.226 -13.775 -16.058 1.00 95.94 74 GLY A C 1
ATOM 493 O O . GLY A 1 74 ? 11.821 -14.783 -16.457 1.00 95.94 74 GLY A O 1
ATOM 494 N N . LEU A 1 75 ? 9.898 -13.718 -15.918 1.00 95.00 75 LEU A N 1
ATOM 495 C CA . LEU A 1 75 ? 8.989 -14.685 -16.534 1.00 95.00 75 LEU A CA 1
ATOM 496 C C . LEU A 1 75 ? 9.140 -14.635 -18.061 1.00 95.00 75 LEU A C 1
ATOM 498 O O . LEU A 1 75 ? 9.408 -13.585 -18.633 1.00 95.00 75 LEU A O 1
ATOM 502 N N . GLY A 1 76 ? 9.122 -15.797 -18.716 1.00 89.88 76 GLY A N 1
ATOM 503 C CA . GLY A 1 76 ? 9.330 -15.910 -20.169 1.00 89.88 76 GLY A CA 1
ATOM 504 C C . GLY A 1 76 ? 10.729 -15.567 -20.697 1.00 89.88 76 GLY A C 1
ATOM 505 O O . GLY A 1 76 ? 11.075 -15.928 -21.824 1.00 89.88 76 GLY A O 1
ATOM 506 N N . ALA A 1 77 ? 11.573 -14.896 -19.911 1.00 89.12 77 ALA A N 1
ATOM 507 C CA . ALA A 1 77 ? 12.895 -14.477 -20.351 1.00 89.12 77 ALA A CA 1
ATOM 508 C C . ALA A 1 77 ? 13.872 -15.667 -20.444 1.00 89.12 77 ALA A C 1
ATOM 510 O O . ALA A 1 77 ? 13.957 -16.487 -19.518 1.00 89.12 77 ALA A O 1
ATOM 511 N N . PRO A 1 78 ? 14.710 -15.733 -21.500 1.00 85.94 78 PRO A N 1
ATOM 512 C CA . PRO A 1 78 ? 15.851 -16.638 -21.528 1.00 85.94 78 PRO A CA 1
ATOM 513 C C . PRO A 1 78 ? 16.744 -16.417 -20.309 1.00 85.94 78 PRO A C 1
ATOM 515 O O . PRO A 1 78 ? 16.905 -15.292 -19.838 1.00 85.94 78 PRO A O 1
ATOM 518 N N . ARG A 1 79 ? 17.377 -17.486 -19.823 1.00 82.69 79 ARG A N 1
ATOM 519 C CA . ARG A 1 79 ? 18.274 -17.408 -18.665 1.00 82.69 79 ARG A CA 1
ATOM 520 C C . ARG A 1 79 ? 19.401 -16.387 -18.927 1.00 82.69 79 ARG A C 1
ATOM 522 O O . ARG A 1 79 ? 20.222 -16.638 -19.814 1.00 82.69 79 ARG A O 1
ATOM 529 N N . PRO A 1 80 ? 19.484 -15.279 -18.165 1.00 82.44 80 PRO A N 1
ATOM 530 C CA . PRO A 1 80 ? 20.551 -14.304 -18.342 1.00 82.44 80 PRO A CA 1
ATOM 531 C C . PRO A 1 80 ? 21.888 -14.889 -17.877 1.00 82.44 80 PRO A C 1
ATOM 533 O O . PRO A 1 80 ? 21.942 -15.783 -17.023 1.00 82.44 80 PRO A O 1
ATOM 536 N N . ARG A 1 81 ? 22.987 -14.380 -18.442 1.00 84.69 81 ARG A N 1
ATOM 537 C CA . ARG A 1 81 ? 24.325 -14.637 -17.898 1.00 84.69 81 ARG A CA 1
ATOM 538 C C . ARG A 1 81 ? 24.450 -13.850 -16.594 1.00 84.69 81 ARG A C 1
ATOM 540 O O . ARG A 1 81 ? 24.071 -12.687 -16.560 1.00 84.69 81 ARG A O 1
ATOM 547 N N . GLY A 1 82 ? 24.933 -14.493 -15.535 1.00 86.50 82 GLY A N 1
ATOM 548 C CA . GLY A 1 82 ? 25.097 -13.818 -14.249 1.00 86.50 82 GLY A CA 1
ATOM 549 C C . GLY A 1 82 ? 26.248 -12.811 -14.264 1.00 86.50 82 GLY A C 1
ATOM 550 O O . GLY A 1 82 ? 27.252 -13.045 -14.941 1.00 86.50 82 GLY A O 1
ATOM 551 N N . PHE A 1 83 ? 26.105 -11.732 -13.499 1.00 88.62 83 PHE A N 1
ATOM 552 C CA . PHE A 1 83 ? 27.130 -10.699 -13.312 1.00 88.62 83 PHE A CA 1
ATOM 553 C C . PHE A 1 83 ? 28.307 -11.223 -12.470 1.00 88.62 83 PHE A C 1
ATOM 555 O O . PHE A 1 83 ? 28.121 -12.119 -11.640 1.00 88.62 83 PHE A O 1
ATOM 562 N N . VAL A 1 84 ? 29.523 -10.722 -12.721 1.00 84.62 84 VAL A N 1
ATOM 563 C CA . VAL A 1 84 ? 30.777 -11.246 -12.132 1.00 84.62 84 VAL A CA 1
ATOM 564 C C . VAL A 1 84 ? 31.204 -10.479 -10.869 1.00 84.62 84 VAL A C 1
ATOM 566 O O . VAL A 1 84 ? 31.883 -11.064 -10.030 1.00 84.62 84 VAL A O 1
ATOM 569 N N . GLY A 1 85 ? 30.738 -9.242 -10.675 1.00 77.81 85 GLY A N 1
ATOM 570 C CA . GLY A 1 85 ? 30.959 -8.436 -9.469 1.00 77.81 85 GLY A CA 1
ATOM 571 C C . GLY A 1 85 ? 29.816 -7.449 -9.213 1.00 77.81 85 GLY A C 1
ATOM 572 O O . GLY A 1 85 ? 28.896 -7.345 -10.025 1.00 77.81 85 GLY A O 1
ATOM 573 N N . ASP A 1 86 ? 29.863 -6.751 -8.075 1.00 73.62 86 ASP A N 1
ATOM 574 C CA . ASP A 1 86 ? 28.817 -5.798 -7.673 1.00 73.62 86 ASP A CA 1
ATOM 575 C C . ASP A 1 86 ? 28.889 -4.459 -8.412 1.00 73.62 86 ASP A C 1
ATOM 577 O O . ASP A 1 86 ? 27.841 -3.881 -8.705 1.00 73.62 86 ASP A O 1
ATOM 581 N N . ASP A 1 87 ? 30.093 -4.021 -8.787 1.00 71.56 87 ASP A N 1
ATOM 582 C CA . ASP A 1 87 ? 30.320 -2.789 -9.557 1.00 71.56 87 ASP A CA 1
ATOM 583 C C . ASP A 1 87 ? 29.732 -2.861 -10.982 1.00 71.56 87 ASP A C 1
ATOM 585 O O . ASP A 1 87 ? 29.482 -1.835 -11.610 1.00 71.56 87 ASP A O 1
ATOM 589 N N . ASP A 1 88 ? 29.444 -4.073 -11.471 1.00 80.12 88 ASP A N 1
ATOM 590 C CA . ASP A 1 88 ? 28.883 -4.329 -12.803 1.00 80.12 88 ASP A CA 1
ATOM 591 C C . ASP A 1 88 ? 27.345 -4.408 -12.815 1.00 80.12 88 ASP A C 1
ATOM 593 O O . ASP A 1 88 ? 26.758 -4.734 -13.850 1.00 80.12 88 ASP A O 1
ATOM 597 N N . LEU A 1 89 ? 26.666 -4.197 -11.681 1.00 89.75 89 LEU A N 1
ATOM 598 C CA . LEU A 1 89 ? 25.219 -4.405 -11.582 1.00 89.75 89 LEU A CA 1
ATOM 599 C C . LEU A 1 89 ? 24.432 -3.183 -12.081 1.00 89.75 89 LEU A C 1
ATOM 601 O O . LEU A 1 89 ? 24.361 -2.177 -11.369 1.00 89.75 89 LEU A O 1
ATOM 605 N N . PRO A 1 90 ? 23.760 -3.262 -13.248 1.00 93.19 90 PRO A N 1
ATOM 606 C CA . PRO A 1 90 ? 22.965 -2.151 -13.743 1.00 93.19 90 PRO A CA 1
ATOM 607 C C . PRO A 1 90 ? 21.728 -1.946 -12.867 1.00 93.19 90 PRO A C 1
ATOM 609 O O . PRO A 1 90 ? 21.171 -2.895 -12.306 1.00 93.19 90 PRO A O 1
ATOM 612 N N . VAL A 1 91 ? 21.251 -0.701 -12.790 1.00 93.81 91 VAL A N 1
ATOM 613 C CA . VAL A 1 91 ? 20.060 -0.342 -12.001 1.00 93.81 91 VAL A CA 1
ATOM 614 C C . VAL A 1 91 ? 18.848 -1.183 -12.416 1.00 93.81 91 VAL A C 1
ATOM 616 O O . VAL A 1 91 ? 18.148 -1.706 -11.547 1.00 93.81 91 VAL A O 1
ATOM 619 N N . GLY A 1 92 ? 18.660 -1.404 -13.723 1.00 95.25 92 GLY A N 1
ATOM 620 C CA . GLY A 1 92 ? 17.578 -2.225 -14.271 1.00 95.25 92 GLY A CA 1
ATOM 621 C C . GLY A 1 92 ? 17.550 -3.663 -13.737 1.00 95.25 92 GLY A C 1
ATOM 622 O O . GLY A 1 92 ? 16.474 -4.243 -13.592 1.00 95.25 92 GLY A O 1
ATOM 623 N N . ALA A 1 93 ? 18.702 -4.242 -13.365 1.00 94.81 93 ALA A N 1
ATOM 624 C CA . ALA A 1 93 ? 18.783 -5.598 -12.805 1.00 94.81 93 ALA A CA 1
ATOM 625 C C . ALA A 1 93 ? 18.198 -5.719 -11.391 1.00 94.81 93 ALA A C 1
ATOM 627 O O . ALA A 1 93 ? 17.959 -6.838 -10.931 1.00 94.81 93 ALA A O 1
ATOM 628 N N . ARG A 1 94 ? 17.978 -4.587 -10.711 1.00 95.56 94 ARG A N 1
ATOM 629 C CA . ARG A 1 94 ? 17.421 -4.517 -9.355 1.00 95.56 94 ARG A CA 1
ATOM 630 C C . ARG A 1 94 ? 15.942 -4.152 -9.340 1.00 95.56 94 ARG A C 1
ATOM 632 O O . ARG A 1 94 ? 15.339 -4.166 -8.275 1.00 95.56 94 ARG A O 1
ATOM 639 N N . ILE A 1 95 ? 15.331 -3.830 -10.477 1.00 97.19 95 ILE A N 1
ATOM 640 C CA . ILE A 1 95 ? 13.927 -3.413 -10.499 1.00 97.19 95 ILE A CA 1
ATOM 641 C C . ILE A 1 95 ? 13.015 -4.630 -10.398 1.00 97.19 95 ILE A C 1
ATOM 643 O O . ILE A 1 95 ? 13.102 -5.558 -11.201 1.00 97.19 95 ILE A O 1
ATOM 647 N N . ALA A 1 96 ? 12.151 -4.623 -9.386 1.00 96.94 96 ALA A N 1
ATOM 648 C CA . ALA A 1 96 ? 11.160 -5.668 -9.170 1.00 96.94 96 ALA A CA 1
ATOM 649 C C . ALA A 1 96 ? 9.836 -5.355 -9.871 1.00 96.94 96 ALA A C 1
ATOM 651 O O . ALA A 1 96 ? 9.554 -4.216 -10.247 1.00 96.94 96 ALA A O 1
ATOM 652 N N . VAL A 1 97 ? 9.001 -6.380 -10.019 1.00 97.44 97 VAL A N 1
ATOM 653 C CA . VAL A 1 97 ? 7.653 -6.235 -10.575 1.00 97.44 97 VAL A CA 1
ATOM 654 C C . VAL A 1 97 ? 6.691 -5.969 -9.422 1.00 97.44 97 VAL A C 1
ATOM 656 O O . VAL A 1 97 ? 6.627 -6.743 -8.468 1.00 97.44 97 VAL A O 1
ATOM 659 N N . ALA A 1 98 ? 5.957 -4.861 -9.484 1.00 96.75 98 ALA A N 1
ATOM 660 C CA . ALA A 1 98 ? 5.013 -4.485 -8.437 1.00 96.75 98 ALA A CA 1
ATOM 661 C C . ALA A 1 98 ? 3.737 -5.345 -8.491 1.00 96.75 98 ALA A C 1
ATOM 663 O O . ALA A 1 98 ? 3.106 -5.459 -9.542 1.00 96.75 98 ALA A O 1
ATOM 664 N N . ALA A 1 99 ? 3.322 -5.887 -7.341 1.00 97.12 99 ALA A N 1
ATOM 665 C CA . ALA A 1 99 ? 2.052 -6.604 -7.166 1.00 97.12 99 ALA A CA 1
ATOM 666 C C . ALA A 1 99 ? 0.988 -5.768 -6.417 1.00 97.12 99 ALA A C 1
ATOM 668 O O . ALA A 1 99 ? -0.105 -6.254 -6.109 1.00 97.12 99 ALA A O 1
ATOM 669 N N . SER A 1 100 ? 1.282 -4.495 -6.141 1.00 95.56 100 SER A N 1
ATOM 670 C CA . SER A 1 100 ? 0.408 -3.557 -5.425 1.00 95.56 100 SER A CA 1
ATOM 671 C C . SER A 1 100 ? -0.991 -3.469 -6.043 1.00 95.56 100 SER A C 1
ATOM 673 O O . SER A 1 100 ? -1.984 -3.636 -5.341 1.00 95.56 100 SER A O 1
ATOM 675 N N . GLY A 1 101 ? -1.089 -3.301 -7.366 1.00 95.88 101 GLY A N 1
ATOM 676 C CA . GLY A 1 101 ? -2.372 -3.220 -8.072 1.00 95.88 101 GLY A CA 1
ATOM 677 C C . GLY A 1 101 ? -3.231 -4.476 -7.903 1.00 95.88 101 GLY A C 1
ATOM 678 O O . GLY A 1 101 ? -4.442 -4.371 -7.722 1.00 95.88 101 GLY A O 1
ATOM 679 N N . THR A 1 102 ? -2.615 -5.664 -7.907 1.00 97.31 102 THR A N 1
ATOM 680 C CA . THR A 1 102 ? -3.331 -6.930 -7.675 1.00 97.31 102 THR A CA 1
ATOM 681 C C . THR A 1 102 ? -3.759 -7.096 -6.220 1.00 97.31 102 THR A C 1
ATOM 683 O O . THR A 1 102 ? -4.841 -7.617 -5.968 1.00 97.31 102 THR A O 1
ATOM 686 N N . MET A 1 103 ? -2.958 -6.606 -5.269 1.00 97.75 103 MET A N 1
ATOM 687 C CA . MET A 1 103 ? -3.283 -6.655 -3.841 1.00 97.75 103 MET A CA 1
ATOM 688 C C . MET A 1 103 ? -4.468 -5.750 -3.526 1.00 97.75 103 MET A C 1
ATOM 690 O O . MET A 1 103 ? -5.428 -6.210 -2.914 1.00 97.75 103 MET A O 1
ATOM 694 N N . LEU A 1 104 ? -4.445 -4.507 -4.021 1.00 98.31 104 LEU A N 1
ATOM 695 C CA . LEU A 1 104 ? -5.548 -3.560 -3.857 1.00 98.31 104 LEU A CA 1
ATOM 696 C C . LEU A 1 104 ? -6.855 -4.147 -4.402 1.00 98.31 104 LEU A C 1
ATOM 698 O O . LEU A 1 104 ? -7.871 -4.110 -3.716 1.00 98.31 104 LEU A O 1
ATOM 702 N N . ALA A 1 105 ? -6.821 -4.742 -5.600 1.00 98.19 105 ALA A N 1
ATOM 703 C CA . ALA A 1 105 ? -7.992 -5.388 -6.194 1.00 98.19 105 ALA A CA 1
ATOM 704 C C . ALA A 1 105 ? -8.501 -6.570 -5.357 1.00 98.19 105 ALA A C 1
ATOM 706 O O . ALA A 1 105 ? -9.704 -6.691 -5.156 1.00 98.19 105 ALA A O 1
ATOM 707 N N . ALA A 1 106 ? -7.605 -7.429 -4.861 1.00 98.00 106 ALA A N 1
ATOM 708 C CA . ALA A 1 106 ? -7.981 -8.580 -4.043 1.00 98.00 106 ALA A CA 1
ATOM 709 C C . ALA A 1 106 ? -8.587 -8.158 -2.694 1.00 98.00 106 ALA A C 1
ATOM 711 O O . ALA A 1 106 ? -9.610 -8.703 -2.286 1.00 98.00 106 ALA A O 1
ATOM 712 N N . ALA A 1 107 ? -7.993 -7.163 -2.033 1.00 98.31 107 ALA A N 1
ATOM 713 C CA . ALA A 1 107 ? -8.507 -6.597 -0.791 1.00 98.31 107 ALA A CA 1
ATOM 714 C C . ALA A 1 107 ? -9.885 -5.953 -0.993 1.00 98.31 107 ALA A C 1
ATOM 716 O O . ALA A 1 107 ? -10.824 -6.220 -0.245 1.00 98.31 107 ALA A O 1
ATOM 717 N N . HIS A 1 108 ? -10.028 -5.150 -2.048 1.00 98.56 108 HIS A N 1
ATOM 718 C CA . HIS A 1 108 ? -11.291 -4.503 -2.396 1.00 98.56 108 HIS A CA 1
ATOM 719 C C . HIS A 1 108 ? -12.382 -5.505 -2.778 1.00 98.56 108 HIS A C 1
ATOM 721 O O . HIS A 1 108 ? -13.521 -5.361 -2.356 1.00 98.56 108 HIS A O 1
ATOM 727 N N . ALA A 1 109 ? -12.044 -6.570 -3.504 1.00 97.56 109 ALA A N 1
ATOM 728 C CA . ALA A 1 109 ? -12.996 -7.636 -3.806 1.00 97.56 109 ALA A CA 1
ATOM 729 C C . ALA A 1 109 ? -13.453 -8.402 -2.551 1.00 97.56 109 ALA A C 1
ATOM 731 O O . ALA A 1 109 ? -14.525 -9.002 -2.564 1.00 97.56 109 ALA A O 1
ATOM 732 N N . HIS A 1 110 ? -12.644 -8.404 -1.488 1.00 96.88 110 HIS A N 1
ATOM 733 C CA . HIS A 1 110 ? -12.947 -9.111 -0.250 1.00 96.88 110 HIS A CA 1
ATOM 734 C C . HIS A 1 110 ? -13.906 -8.339 0.666 1.00 96.88 110 HIS A C 1
ATOM 736 O O . HIS A 1 110 ? -14.891 -8.911 1.124 1.00 96.88 110 HIS A O 1
ATOM 742 N N . ASP A 1 111 ? -13.630 -7.061 0.939 1.00 96.88 111 ASP A N 1
ATOM 743 C CA . ASP A 1 111 ? -14.434 -6.247 1.869 1.00 96.88 111 ASP A CA 1
ATOM 744 C C . ASP A 1 111 ? -14.536 -4.776 1.423 1.00 96.88 111 ASP A C 1
ATOM 746 O O . ASP A 1 111 ? -14.662 -3.867 2.236 1.00 96.88 111 ASP A O 1
ATOM 750 N N . GLY A 1 112 ? -14.444 -4.504 0.124 1.00 97.12 112 GLY A N 1
ATOM 751 C CA . GLY A 1 112 ? -14.667 -3.176 -0.442 1.00 97.12 112 GLY A CA 1
ATOM 752 C C . GLY A 1 112 ? -16.151 -2.896 -0.666 1.00 97.12 112 GLY A C 1
ATOM 753 O O . GLY A 1 112 ? -16.897 -3.747 -1.152 1.00 97.12 112 GLY A O 1
ATOM 754 N N . SER A 1 113 ? -16.588 -1.685 -0.336 1.00 97.62 113 SER A N 1
ATOM 755 C CA . SER A 1 113 ? -17.986 -1.250 -0.494 1.00 97.62 113 SER A CA 1
ATOM 756 C C . SER A 1 113 ? -18.140 0.008 -1.349 1.00 97.62 113 SER A C 1
ATOM 758 O O . SER A 1 113 ? -19.206 0.252 -1.915 1.00 97.62 113 SER A O 1
ATOM 760 N N . VAL A 1 114 ? -17.070 0.792 -1.485 1.00 98.50 114 VAL A N 1
ATOM 761 C CA . VAL A 1 114 ? -17.022 2.011 -2.298 1.00 98.50 114 VAL A CA 1
ATOM 762 C C . VAL A 1 114 ? -16.277 1.712 -3.601 1.00 98.50 114 VAL A C 1
ATOM 764 O O . VAL A 1 114 ? -15.247 1.046 -3.549 1.00 98.50 114 VAL A O 1
ATOM 767 N N . PRO A 1 115 ? -16.720 2.185 -4.781 1.00 98.56 115 PRO A N 1
ATOM 768 C CA . PRO A 1 115 ? -16.007 1.928 -6.032 1.00 98.56 115 PRO A CA 1
ATOM 769 C C . PRO A 1 115 ? -14.527 2.341 -5.970 1.00 98.56 115 PRO A C 1
ATOM 771 O O . PRO A 1 115 ? -14.208 3.459 -5.569 1.00 98.56 115 PRO A O 1
ATOM 774 N N . MET A 1 116 ? -13.618 1.475 -6.433 1.00 98.38 116 MET A N 1
ATOM 775 C CA . MET A 1 116 ? -12.167 1.729 -6.417 1.00 98.38 116 MET A CA 1
ATOM 776 C C . MET A 1 116 ? -11.778 3.055 -7.103 1.00 98.38 116 MET A C 1
ATOM 778 O O . MET A 1 116 ? -10.860 3.751 -6.669 1.00 98.38 116 MET A O 1
ATOM 782 N N . SER A 1 117 ? -12.508 3.451 -8.148 1.00 98.62 117 SER A N 1
ATOM 783 C CA . SER A 1 117 ? -12.305 4.724 -8.848 1.00 98.62 117 SER A CA 1
ATOM 784 C C . SER A 1 117 ? -12.606 5.939 -7.964 1.00 98.62 117 SER A C 1
ATOM 786 O O . SER A 1 117 ? -11.911 6.955 -8.043 1.00 98.62 117 SER A O 1
ATOM 788 N N . GLU A 1 118 ? -13.593 5.833 -7.073 1.00 98.75 118 GLU A N 1
ATOM 789 C CA . GLU A 1 118 ? -13.869 6.850 -6.061 1.00 98.75 118 GLU A CA 1
ATOM 790 C C . GLU A 1 118 ? -12.751 6.879 -5.010 1.00 98.75 118 GLU A C 1
ATOM 792 O O . GLU A 1 118 ? -12.248 7.960 -4.693 1.00 98.75 118 GLU A O 1
ATOM 797 N N . LEU A 1 119 ? -12.279 5.710 -4.557 1.00 98.81 119 LEU A N 1
ATOM 798 C CA . LEU A 1 119 ? -11.158 5.597 -3.611 1.00 98.81 119 LEU A CA 1
ATOM 799 C C . LEU A 1 119 ? -9.859 6.221 -4.145 1.00 98.81 119 LEU A C 1
ATOM 801 O O . LEU A 1 119 ? -9.071 6.762 -3.372 1.00 98.81 119 LEU A O 1
ATOM 805 N N . ALA A 1 120 ? -9.641 6.198 -5.463 1.00 98.81 120 ALA A N 1
ATOM 806 C CA . ALA A 1 120 ? -8.464 6.784 -6.106 1.00 98.81 120 ALA A CA 1
ATOM 807 C C . ALA A 1 120 ? -8.515 8.319 -6.234 1.00 98.81 120 ALA A C 1
ATOM 809 O O . ALA A 1 120 ? -7.480 8.967 -6.420 1.00 98.81 120 ALA A O 1
ATOM 810 N N . THR A 1 121 ? -9.699 8.931 -6.123 1.00 98.81 121 THR A N 1
ATOM 811 C CA . THR A 1 121 ? -9.906 10.368 -6.379 1.00 98.81 121 THR A CA 1
ATOM 812 C C . THR A 1 121 ? -9.019 11.289 -5.522 1.00 98.81 121 THR A C 1
ATOM 814 O O . THR A 1 121 ? -8.433 12.223 -6.085 1.00 98.81 121 THR A O 1
ATOM 817 N N . PRO A 1 122 ? -8.840 11.057 -4.202 1.00 98.69 122 PRO A N 1
ATOM 818 C CA . PRO A 1 122 ? -7.915 11.845 -3.387 1.00 98.69 122 PRO A CA 1
ATOM 819 C C . PRO A 1 122 ? -6.481 11.829 -3.930 1.00 98.69 122 PRO A C 1
ATOM 821 O O . PRO A 1 122 ? -5.867 12.890 -4.051 1.00 98.69 122 PRO A O 1
ATOM 824 N N . GLY A 1 123 ? -5.981 10.659 -4.340 1.00 98.81 123 GLY A N 1
ATOM 825 C CA . GLY A 1 123 ? -4.649 10.501 -4.927 1.00 98.81 123 GLY A CA 1
ATOM 826 C C . GLY A 1 123 ? -4.468 11.266 -6.233 1.00 98.81 123 GLY A C 1
ATOM 827 O O . GLY A 1 123 ? -3.484 11.986 -6.402 1.00 98.81 123 GLY A O 1
ATOM 828 N N . VAL A 1 124 ? -5.459 11.196 -7.128 1.00 98.88 124 VAL A N 1
ATOM 829 C CA . VAL A 1 124 ? -5.467 11.961 -8.389 1.00 98.88 124 VAL A CA 1
ATOM 830 C C . VAL A 1 124 ? -5.403 13.467 -8.120 1.00 98.88 124 VAL A C 1
ATOM 832 O O . VAL A 1 124 ? -4.641 14.185 -8.771 1.00 98.88 124 VAL A O 1
ATOM 835 N N . ARG A 1 125 ? -6.194 13.959 -7.157 1.00 98.81 125 ARG A N 1
ATOM 836 C CA . ARG A 1 125 ? -6.212 15.376 -6.761 1.00 98.81 125 ARG A CA 1
ATOM 837 C C . ARG A 1 125 ? -4.844 15.824 -6.245 1.00 98.81 125 ARG A C 1
ATOM 839 O O . ARG A 1 125 ? -4.355 16.867 -6.674 1.00 98.81 125 ARG A O 1
ATOM 846 N N . ILE A 1 126 ? -4.229 15.038 -5.363 1.00 98.81 126 ILE A N 1
ATOM 847 C CA . ILE A 1 126 ? -2.924 15.352 -4.766 1.00 98.81 126 ILE A CA 1
ATOM 848 C C . ILE A 1 126 ? -1.822 15.330 -5.830 1.00 98.81 126 ILE A C 1
ATOM 850 O O . ILE A 1 126 ? -1.072 16.295 -5.934 1.00 98.81 126 ILE A O 1
ATOM 854 N N . ALA A 1 127 ? -1.773 14.307 -6.688 1.00 98.75 127 ALA A N 1
ATOM 855 C CA . ALA A 1 127 ? -0.798 14.244 -7.778 1.00 98.75 127 ALA A CA 1
ATOM 856 C C . ALA A 1 127 ? -0.884 15.470 -8.704 1.00 98.75 127 ALA A C 1
ATOM 858 O O . ALA A 1 127 ? 0.138 16.065 -9.044 1.00 98.75 127 ALA A O 1
ATOM 859 N N . ARG A 1 128 ? -2.103 15.915 -9.049 1.00 98.69 128 ARG A N 1
ATOM 860 C CA . ARG A 1 128 ? -2.312 17.150 -9.826 1.00 98.69 128 ARG A CA 1
ATOM 861 C C . ARG A 1 128 ? -1.821 18.396 -9.092 1.00 98.69 128 ARG A C 1
ATOM 863 O O . ARG A 1 128 ? -1.207 19.252 -9.721 1.00 98.69 128 ARG A O 1
ATOM 870 N N . ALA A 1 129 ? -2.062 18.499 -7.785 1.00 98.44 129 ALA A N 1
ATOM 871 C CA . ALA A 1 129 ? -1.551 19.603 -6.972 1.00 98.44 129 ALA A CA 1
ATOM 872 C C . ALA A 1 129 ? -0.010 19.622 -6.937 1.00 98.44 129 ALA A C 1
ATOM 874 O O . ALA A 1 129 ? 0.594 20.690 -7.002 1.00 98.44 129 ALA A O 1
ATOM 875 N N . CYS A 1 130 ? 0.621 18.445 -6.950 1.00 98.06 130 CYS A N 1
ATOM 876 C CA . CYS A 1 130 ? 2.066 18.270 -7.109 1.00 98.06 130 CYS A CA 1
ATOM 877 C C . CYS A 1 130 ? 2.563 18.441 -8.558 1.00 98.06 130 CYS A C 1
ATOM 879 O O . CYS A 1 130 ? 3.738 18.204 -8.818 1.00 98.06 130 CYS A O 1
ATOM 881 N N . ARG A 1 131 ? 1.693 18.839 -9.499 1.00 98.38 131 ARG A N 1
ATOM 882 C CA . ARG A 1 131 ? 1.982 18.987 -10.939 1.00 98.38 131 ARG A CA 1
ATOM 883 C C . ARG A 1 131 ? 2.462 17.704 -11.632 1.00 98.38 131 ARG A C 1
ATOM 885 O O . ARG A 1 131 ? 3.044 17.792 -12.704 1.00 98.38 131 ARG A O 1
ATOM 892 N N . ALA A 1 132 ? 2.149 16.541 -11.067 1.00 98.38 132 ALA A N 1
ATOM 893 C CA . ALA A 1 132 ? 2.485 15.239 -11.628 1.00 98.38 132 ALA A CA 1
ATOM 894 C C . ALA A 1 132 ? 1.292 14.660 -12.408 1.00 98.38 132 ALA A C 1
ATOM 896 O O . ALA A 1 132 ? 0.492 13.869 -11.892 1.00 98.38 132 ALA A O 1
ATOM 897 N N . ALA A 1 133 ? 1.110 15.131 -13.642 1.00 98.50 133 ALA A N 1
ATOM 898 C CA . ALA A 1 133 ? -0.022 14.763 -14.490 1.00 98.50 133 ALA A CA 1
ATOM 899 C C . ALA A 1 133 ? -0.002 13.284 -14.917 1.00 98.50 133 ALA A C 1
ATOM 901 O O . ALA A 1 133 ? -1.058 12.644 -14.940 1.00 98.50 133 ALA A O 1
ATOM 902 N N . GLY A 1 134 ? 1.176 12.735 -15.215 1.00 98.56 134 GLY A N 1
ATOM 903 C CA . GLY A 1 134 ? 1.390 11.324 -15.518 1.00 98.56 134 GLY A CA 1
ATOM 904 C C . GLY A 1 134 ? 1.020 10.440 -14.336 1.00 98.56 134 GLY A C 1
ATOM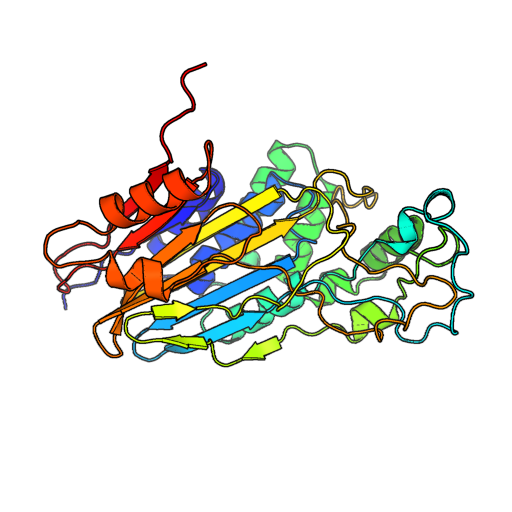 905 O O . GLY A 1 134 ? 0.234 9.500 -14.488 1.00 98.56 134 GLY A O 1
ATOM 906 N N . ARG A 1 135 ? 1.459 10.824 -13.131 1.00 98.75 135 ARG A N 1
ATOM 907 C CA . ARG A 1 135 ? 1.129 10.092 -11.899 1.00 98.75 135 ARG A CA 1
ATOM 908 C C . ARG A 1 135 ? -0.360 10.146 -11.592 1.00 98.75 135 ARG A C 1
ATOM 910 O O . ARG A 1 135 ? -0.971 9.121 -11.294 1.00 98.75 135 ARG A O 1
ATOM 917 N N . ALA A 1 136 ? -0.977 11.318 -11.733 1.00 98.88 136 ALA A N 1
ATOM 918 C CA . ALA A 1 136 ? -2.421 11.474 -11.581 1.00 98.88 136 ALA A CA 1
ATOM 919 C C . ALA A 1 136 ? -3.200 10.588 -12.566 1.00 98.88 136 ALA A C 1
ATOM 921 O O . ALA A 1 136 ? -4.215 9.992 -12.200 1.00 98.88 136 ALA A O 1
ATOM 922 N N . ASN A 1 137 ? -2.731 10.492 -13.813 1.00 98.75 137 ASN A N 1
ATOM 923 C CA . ASN A 1 137 ? -3.341 9.640 -14.822 1.00 98.75 137 ASN A CA 1
ATOM 924 C C . ASN A 1 137 ? -3.211 8.155 -14.465 1.00 98.75 137 ASN A C 1
ATOM 926 O O . ASN A 1 137 ? -4.209 7.441 -14.526 1.00 98.75 137 ASN A O 1
ATOM 930 N N . LEU A 1 138 ? -2.026 7.704 -14.051 1.00 98.69 138 LEU A N 1
ATOM 931 C CA . LEU A 1 138 ? -1.805 6.311 -13.672 1.00 98.69 138 LEU A CA 1
ATOM 932 C C . LEU A 1 138 ? -2.642 5.913 -12.446 1.00 98.69 138 LEU A C 1
ATOM 934 O O . LEU A 1 138 ? -3.322 4.893 -12.491 1.00 98.69 138 LEU A O 1
ATOM 938 N N . ILE A 1 139 ? -2.683 6.744 -11.395 1.00 98.81 139 ILE A N 1
ATOM 939 C CA . ILE A 1 139 ? -3.531 6.510 -10.210 1.00 98.81 139 ILE A CA 1
ATOM 940 C C . ILE A 1 139 ? -5.000 6.370 -10.615 1.00 98.81 139 ILE A C 1
ATOM 942 O O . ILE A 1 139 ? -5.675 5.431 -10.197 1.00 98.81 139 ILE A O 1
ATOM 946 N N . ARG A 1 140 ? -5.493 7.273 -11.472 1.00 98.81 140 ARG A N 1
ATOM 947 C CA . ARG A 1 140 ? -6.861 7.205 -11.997 1.00 98.81 140 ARG A CA 1
ATOM 948 C C . ARG A 1 140 ? -7.105 5.896 -12.750 1.00 98.81 140 ARG A C 1
ATOM 950 O O . ARG A 1 140 ? -8.118 5.248 -12.514 1.00 98.81 140 ARG A O 1
ATOM 957 N N . ARG A 1 141 ? -6.182 5.493 -13.633 1.00 98.50 141 ARG A N 1
ATOM 958 C CA . ARG A 1 141 ? -6.293 4.238 -14.391 1.00 98.50 141 ARG A CA 1
ATOM 959 C C . ARG A 1 141 ? -6.320 3.020 -13.476 1.00 98.50 141 ARG A C 1
ATOM 961 O O . ARG A 1 141 ? -7.156 2.152 -13.692 1.00 98.50 141 ARG A O 1
ATOM 968 N N . VAL A 1 142 ? -5.482 2.974 -12.440 1.00 98.38 142 VAL A N 1
ATOM 969 C CA . VAL A 1 142 ? -5.519 1.897 -11.437 1.00 98.38 142 VAL A CA 1
ATOM 970 C C . VAL A 1 142 ? -6.850 1.902 -10.678 1.00 98.38 142 VAL A C 1
ATOM 972 O O . VAL A 1 142 ? -7.428 0.843 -10.473 1.00 98.38 142 VAL A O 1
ATOM 975 N N . GLY A 1 143 ? -7.393 3.068 -10.323 1.00 98.25 143 GLY A N 1
ATOM 976 C CA . GLY A 1 143 ? -8.722 3.158 -9.711 1.00 98.25 143 GLY A CA 1
ATOM 977 C C . GLY A 1 143 ? -9.854 2.641 -10.612 1.00 98.25 143 GLY A C 1
ATOM 978 O O . GLY A 1 143 ? -10.783 2.000 -10.135 1.00 98.25 143 GLY A O 1
ATOM 979 N N . GLU A 1 144 ? -9.783 2.903 -11.919 1.00 98.31 144 GLU A N 1
ATOM 980 C CA . GLU A 1 144 ? -10.813 2.518 -12.898 1.00 98.31 144 GLU A CA 1
ATOM 981 C C . GLU A 1 144 ? -10.714 1.059 -13.365 1.00 98.31 144 GLU A C 1
ATOM 983 O O . GLU A 1 144 ? -11.733 0.395 -13.531 1.00 98.31 144 GLU A O 1
ATOM 988 N N . ALA A 1 145 ? -9.499 0.580 -13.634 1.00 97.62 145 ALA A N 1
ATOM 989 C CA . ALA A 1 145 ? -9.240 -0.707 -14.283 1.00 97.62 145 ALA A CA 1
ATOM 990 C C . ALA A 1 145 ? -8.532 -1.718 -13.363 1.00 97.62 145 ALA A C 1
ATOM 992 O O . ALA A 1 145 ? -8.254 -2.848 -13.773 1.00 97.62 145 ALA A O 1
ATOM 993 N N . GLY A 1 146 ? -8.211 -1.324 -12.129 1.00 95.56 146 GLY A N 1
ATOM 994 C CA . GLY A 1 146 ? -7.489 -2.157 -11.176 1.00 95.56 146 GLY A CA 1
ATOM 995 C C . GLY A 1 146 ? -6.108 -2.571 -11.709 1.00 95.56 146 GLY A C 1
ATOM 996 O O . GLY A 1 146 ? -5.399 -1.752 -12.303 1.00 95.56 146 GLY A O 1
ATOM 997 N N . PRO A 1 147 ? -5.705 -3.844 -11.540 1.00 94.94 147 PRO A N 1
ATOM 998 C CA . PRO A 1 147 ? -4.380 -4.318 -11.934 1.00 94.94 147 PRO A CA 1
ATOM 999 C C . PRO A 1 147 ? -4.152 -4.295 -13.449 1.00 94.94 147 PRO A C 1
ATOM 1001 O O . PRO A 1 147 ? -3.004 -4.271 -13.887 1.00 94.94 147 PRO A O 1
ATOM 1004 N N . ILE A 1 148 ? -5.220 -4.259 -14.257 1.00 96.94 148 ILE A N 1
ATOM 1005 C CA . ILE A 1 148 ? -5.117 -4.182 -15.720 1.00 96.94 148 ILE A CA 1
ATOM 1006 C C . ILE A 1 148 ? -4.368 -2.914 -16.145 1.00 96.94 148 ILE A C 1
ATOM 1008 O O . ILE A 1 148 ? -3.609 -2.970 -17.106 1.00 96.94 148 ILE A O 1
ATOM 1012 N N . ALA A 1 149 ? -4.488 -1.811 -15.398 1.00 97.31 149 ALA A N 1
ATOM 1013 C CA . ALA A 1 149 ? -3.781 -0.565 -15.697 1.00 97.31 149 ALA A CA 1
ATOM 1014 C C . ALA A 1 149 ? -2.250 -0.736 -15.754 1.00 97.31 149 ALA A C 1
ATOM 1016 O O . ALA A 1 149 ? -1.592 -0.111 -16.580 1.00 97.31 149 ALA A O 1
ATOM 1017 N N . LEU A 1 150 ? -1.682 -1.621 -14.927 1.00 96.12 150 LEU A N 1
ATOM 1018 C CA . LEU A 1 150 ? -0.241 -1.915 -14.915 1.00 96.12 150 LEU A CA 1
ATOM 1019 C C . LEU A 1 150 ? 0.181 -2.908 -16.015 1.00 96.12 150 LEU A C 1
ATOM 1021 O O . LEU A 1 150 ? 1.369 -3.125 -16.234 1.00 96.12 150 LEU A O 1
ATOM 1025 N N . ARG A 1 151 ? -0.786 -3.506 -16.720 1.00 95.94 151 ARG A N 1
ATOM 1026 C CA . ARG A 1 151 ? -0.577 -4.387 -17.883 1.00 95.94 151 ARG A CA 1
ATOM 1027 C C . ARG A 1 151 ? -0.738 -3.643 -19.208 1.00 95.94 151 ARG A C 1
ATOM 1029 O O . ARG A 1 151 ? -0.476 -4.203 -20.270 1.00 95.94 151 ARG A O 1
ATOM 1036 N N . GLU A 1 152 ? -1.222 -2.402 -19.167 1.00 97.25 152 GLU A N 1
ATOM 1037 C CA . GLU A 1 152 ? -1.397 -1.592 -20.364 1.00 97.25 152 GLU A CA 1
ATOM 1038 C C . GLU A 1 152 ? -0.039 -1.307 -21.012 1.00 97.25 152 GLU A C 1
ATOM 1040 O O . GLU A 1 152 ? 0.928 -0.932 -20.349 1.00 97.25 152 GLU A O 1
ATOM 1045 N N . ALA A 1 153 ? 0.021 -1.415 -22.342 1.00 96.69 153 ALA A N 1
ATOM 1046 C CA . ALA A 1 153 ? 1.255 -1.197 -23.094 1.00 96.69 153 ALA A CA 1
ATOM 1047 C C . ALA A 1 153 ? 1.866 0.197 -22.858 1.00 96.69 153 ALA A C 1
ATOM 1049 O O . ALA A 1 153 ? 3.081 0.347 -22.950 1.00 96.69 153 ALA A O 1
ATOM 1050 N N . SER A 1 154 ? 1.038 1.200 -22.549 1.00 96.75 154 SER A N 1
ATOM 1051 C CA . SER A 1 154 ? 1.468 2.555 -22.187 1.00 96.75 154 SER A CA 1
ATOM 1052 C C . SER A 1 154 ? 2.346 2.577 -20.934 1.00 96.75 154 SER A C 1
ATOM 1054 O O . SER A 1 154 ? 3.293 3.351 -20.882 1.00 96.75 154 SER A O 1
ATOM 1056 N N . PHE A 1 155 ? 2.058 1.735 -19.942 1.00 97.75 155 PHE A N 1
ATOM 1057 C CA . PHE A 1 155 ? 2.854 1.605 -18.724 1.00 97.75 155 PHE A CA 1
ATOM 1058 C C . PHE A 1 155 ? 3.984 0.592 -18.896 1.00 97.75 155 PHE A C 1
ATOM 1060 O O . PHE A 1 155 ? 5.144 0.901 -18.629 1.00 97.75 155 PHE A O 1
ATOM 1067 N N . THR A 1 156 ? 3.672 -0.603 -19.405 1.00 97.12 156 THR A N 1
ATOM 1068 C CA . THR A 1 156 ? 4.657 -1.682 -19.525 1.00 97.12 156 THR A CA 1
ATOM 1069 C C . THR A 1 156 ? 5.833 -1.295 -20.425 1.00 97.12 156 THR A C 1
ATOM 1071 O O . THR A 1 156 ? 6.967 -1.617 -20.088 1.00 97.12 156 THR A O 1
ATOM 1074 N N . ARG A 1 157 ? 5.617 -0.572 -21.538 1.00 97.50 157 ARG A N 1
ATOM 1075 C CA . ARG A 1 157 ? 6.728 -0.115 -22.399 1.00 97.50 157 ARG A CA 1
ATOM 1076 C C . ARG A 1 157 ? 7.658 0.851 -21.668 1.00 97.50 157 ARG A C 1
ATOM 1078 O O . ARG A 1 157 ? 8.856 0.607 -21.654 1.00 97.50 157 ARG A O 1
ATOM 1085 N N . SER A 1 158 ? 7.101 1.863 -21.004 1.00 97.94 158 SER A N 1
ATOM 1086 C CA . SER A 1 158 ? 7.864 2.823 -20.197 1.00 97.94 158 SER A CA 1
ATOM 1087 C C . SER A 1 158 ? 8.702 2.147 -19.115 1.00 97.94 158 SER A C 1
ATOM 1089 O O . SER A 1 158 ? 9.835 2.538 -18.861 1.00 97.94 158 SER A O 1
ATOM 1091 N N . LEU A 1 159 ? 8.175 1.102 -18.474 1.00 97.50 159 LEU A N 1
ATOM 1092 C CA . LEU A 1 159 ? 8.950 0.371 -17.477 1.00 97.50 159 LEU A CA 1
ATOM 1093 C C . LEU A 1 159 ? 10.044 -0.504 -18.112 1.00 97.50 159 LEU A C 1
ATOM 1095 O O . LEU A 1 159 ? 11.142 -0.614 -17.570 1.00 97.50 159 LEU A O 1
ATOM 1099 N N . LEU A 1 160 ? 9.780 -1.116 -19.268 1.00 97.50 160 LEU A N 1
ATOM 1100 C CA . LEU A 1 160 ? 10.787 -1.887 -20.005 1.00 97.50 160 LEU A CA 1
ATOM 1101 C C . LEU A 1 160 ? 11.947 -1.013 -20.505 1.00 97.50 160 LEU A C 1
ATOM 1103 O O . LEU A 1 160 ? 13.056 -1.523 -20.643 1.00 97.50 160 LEU A O 1
ATOM 1107 N N . GLU A 1 161 ? 11.722 0.281 -20.726 1.00 97.44 161 GLU A N 1
ATOM 1108 C CA . GLU A 1 161 ? 12.774 1.247 -21.070 1.00 97.44 161 GLU A CA 1
ATOM 1109 C C . GLU A 1 161 ? 13.755 1.518 -19.923 1.00 97.44 161 GLU A C 1
ATOM 1111 O O . GLU A 1 161 ? 14.849 1.989 -20.194 1.00 97.44 161 GLU A O 1
ATOM 1116 N N . VAL A 1 162 ? 13.406 1.204 -18.668 1.00 97.31 162 VAL A N 1
ATOM 1117 C CA . VAL A 1 162 ? 14.297 1.394 -17.501 1.00 97.31 162 VAL A CA 1
ATOM 1118 C C . VAL A 1 162 ? 14.737 0.085 -16.841 1.00 97.31 162 VAL A C 1
ATOM 1120 O O . VAL A 1 162 ? 15.752 0.030 -16.151 1.00 97.31 162 VAL A O 1
ATOM 1123 N N . ALA A 1 163 ? 13.958 -0.982 -17.020 1.00 97.00 163 ALA A N 1
ATOM 1124 C CA . ALA A 1 163 ? 14.128 -2.253 -16.316 1.00 97.00 163 ALA A CA 1
ATOM 1125 C C . ALA A 1 163 ? 14.106 -3.478 -17.240 1.00 97.00 163 ALA A C 1
ATOM 1127 O O . ALA A 1 163 ? 14.192 -4.622 -16.779 1.00 97.00 163 ALA A O 1
ATOM 1128 N N . GLY A 1 164 ? 13.961 -3.257 -18.544 1.00 96.00 164 GLY A N 1
ATOM 1129 C CA . GLY A 1 164 ? 14.035 -4.308 -19.542 1.00 96.00 164 GLY A CA 1
ATOM 1130 C C . GLY A 1 164 ? 15.473 -4.721 -19.839 1.00 96.00 164 GLY A C 1
ATOM 1131 O O . GLY A 1 164 ? 16.452 -4.174 -19.330 1.00 96.00 164 GLY A O 1
ATOM 1132 N N . ARG A 1 165 ? 15.592 -5.704 -20.729 1.00 93.81 165 ARG A N 1
ATOM 1133 C CA . ARG A 1 165 ? 16.874 -6.281 -21.141 1.00 93.81 165 ARG A CA 1
ATOM 1134 C C . ARG A 1 165 ? 17.896 -5.279 -21.711 1.00 93.81 165 ARG A C 1
ATOM 1136 O O . ARG A 1 165 ? 19.076 -5.487 -21.431 1.00 93.81 165 ARG A O 1
ATOM 1143 N N . PRO A 1 166 ? 17.518 -4.250 -22.501 1.00 93.56 166 PRO A N 1
ATOM 1144 C CA . PRO A 1 166 ? 18.476 -3.250 -22.990 1.00 93.56 166 PRO A CA 1
ATOM 1145 C C . PRO A 1 166 ? 19.215 -2.523 -21.860 1.00 93.56 166 PRO A C 1
ATOM 1147 O O . PRO A 1 166 ? 20.419 -2.321 -21.962 1.00 93.56 166 PRO A O 1
ATOM 1150 N N . GLU A 1 167 ? 18.529 -2.280 -20.742 1.00 94.75 167 GLU A N 1
ATOM 1151 C CA . GLU A 1 167 ? 19.081 -1.643 -19.537 1.00 94.75 167 GLU A CA 1
ATOM 1152 C C . GLU A 1 167 ? 19.724 -2.648 -18.565 1.00 94.75 167 GLU A C 1
ATOM 1154 O O . GLU A 1 167 ? 19.930 -2.372 -17.382 1.00 94.75 167 GLU A O 1
ATOM 1159 N N . GLY A 1 168 ? 19.986 -3.871 -19.036 1.00 92.94 168 GLY A N 1
ATOM 1160 C CA . GLY A 1 168 ? 20.526 -4.962 -18.227 1.00 92.94 168 GLY A CA 1
ATOM 1161 C C . GLY A 1 168 ? 19.559 -5.513 -17.173 1.00 92.94 168 GLY A C 1
ATOM 1162 O O . GLY A 1 168 ? 19.969 -6.300 -16.318 1.00 92.94 168 GLY A O 1
ATOM 1163 N N . GLY A 1 169 ? 18.284 -5.126 -17.233 1.00 95.00 169 GLY A N 1
ATOM 1164 C CA . GLY A 1 169 ? 17.230 -5.637 -16.372 1.00 95.00 169 GLY A CA 1
ATOM 1165 C C . GLY A 1 169 ? 16.591 -6.932 -16.866 1.00 95.00 169 GLY A C 1
ATOM 1166 O O . GLY A 1 169 ? 16.905 -7.457 -17.936 1.00 95.00 169 GLY A O 1
ATOM 1167 N N . ASN A 1 170 ? 15.693 -7.473 -16.041 1.00 95.38 170 ASN A N 1
ATOM 1168 C CA . ASN A 1 170 ? 15.013 -8.745 -16.299 1.00 95.38 170 ASN A CA 1
ATOM 1169 C C . ASN A 1 170 ? 13.493 -8.607 -16.413 1.00 95.38 170 ASN A C 1
ATOM 1171 O O . ASN A 1 170 ? 12.828 -9.628 -16.558 1.00 95.38 170 ASN A O 1
ATOM 1175 N N . ILE A 1 171 ? 12.940 -7.393 -16.337 1.00 96.62 171 ILE A N 1
ATOM 1176 C CA . ILE A 1 171 ? 11.497 -7.206 -16.482 1.00 96.62 171 ILE A CA 1
ATOM 1177 C C . ILE A 1 171 ? 11.066 -7.568 -17.904 1.00 96.62 171 ILE A C 1
ATOM 1179 O O . ILE A 1 171 ? 11.731 -7.243 -18.891 1.00 96.62 171 ILE A O 1
ATOM 1183 N N . THR A 1 172 ? 9.925 -8.239 -17.991 1.00 96.75 172 THR A N 1
ATOM 1184 C CA . THR A 1 172 ? 9.237 -8.621 -19.220 1.00 96.75 172 THR A CA 1
ATOM 1185 C C . THR A 1 172 ? 7.773 -8.191 -19.168 1.00 96.75 172 THR A C 1
ATOM 1187 O O . THR A 1 172 ? 7.228 -7.890 -18.108 1.00 96.75 172 THR A O 1
ATOM 1190 N N . ALA A 1 173 ? 7.101 -8.184 -20.321 1.00 94.81 173 ALA A N 1
ATOM 1191 C CA . ALA A 1 173 ? 5.656 -7.964 -20.357 1.00 94.81 173 ALA A CA 1
ATOM 1192 C C . ALA A 1 173 ? 4.870 -9.111 -19.688 1.00 94.81 173 ALA A C 1
ATOM 1194 O O . ALA A 1 173 ? 3.808 -8.875 -19.115 1.00 94.81 173 ALA A O 1
ATOM 1195 N N . GLU A 1 174 ? 5.400 -10.338 -19.732 1.00 96.00 174 GLU A N 1
ATOM 1196 C CA . GLU A 1 174 ? 4.772 -11.526 -19.142 1.00 96.00 174 GLU A CA 1
ATOM 1197 C C . GLU A 1 174 ? 4.757 -11.460 -17.610 1.00 96.00 174 GLU A C 1
ATOM 1199 O O . GLU A 1 174 ? 3.786 -11.887 -16.991 1.00 96.00 174 GLU A O 1
ATOM 1204 N N . ASP A 1 175 ? 5.753 -10.804 -17.000 1.00 96.69 175 ASP A N 1
ATOM 1205 C CA . ASP A 1 175 ? 5.755 -10.544 -15.558 1.00 96.69 175 ASP A CA 1
ATOM 1206 C C . ASP A 1 175 ? 4.476 -9.823 -15.090 1.00 96.69 175 ASP A C 1
ATOM 1208 O O . ASP A 1 175 ? 3.913 -10.170 -14.055 1.00 96.69 175 ASP A O 1
ATOM 1212 N N . PHE A 1 176 ? 3.966 -8.863 -15.868 1.00 92.50 176 PHE A N 1
ATOM 1213 C CA . PHE A 1 176 ? 2.739 -8.129 -15.532 1.00 92.50 176 PHE A CA 1
ATOM 1214 C C . PHE A 1 176 ? 1.469 -8.923 -15.806 1.00 92.50 176 PHE A C 1
ATOM 1216 O O . PHE A 1 176 ? 0.472 -8.743 -15.104 1.00 92.50 176 PHE A O 1
ATOM 1223 N N . ALA A 1 177 ? 1.482 -9.782 -16.825 1.00 91.44 177 ALA A N 1
ATOM 1224 C CA . ALA A 1 177 ? 0.345 -10.635 -17.149 1.00 91.44 177 ALA A CA 1
ATOM 1225 C C . ALA A 1 177 ? 0.079 -11.655 -16.031 1.00 91.44 177 ALA A C 1
ATOM 1227 O O . ALA A 1 177 ? -1.077 -11.894 -15.675 1.00 91.44 177 ALA A O 1
ATOM 1228 N N . GLU A 1 178 ? 1.154 -12.176 -15.441 1.00 92.56 178 GLU A N 1
ATOM 1229 C CA . GLU A 1 178 ? 1.116 -13.288 -14.493 1.00 92.56 178 GLU A CA 1
ATOM 1230 C C . GLU A 1 178 ? 1.253 -12.865 -13.024 1.00 92.56 178 GLU A C 1
ATOM 1232 O O . GLU A 1 178 ? 0.964 -13.672 -12.143 1.00 92.56 178 GLU A O 1
ATOM 1237 N N . VAL A 1 179 ? 1.659 -11.622 -12.716 1.00 93.12 179 VAL A N 1
ATOM 1238 C CA . VAL A 1 179 ? 1.732 -11.163 -11.318 1.00 93.12 179 VAL A CA 1
ATOM 1239 C C . VAL A 1 179 ? 0.361 -11.261 -10.645 1.00 93.12 179 VAL A C 1
ATOM 1241 O O . VAL A 1 179 ? -0.658 -10.844 -11.205 1.00 93.12 179 VAL A O 1
ATOM 1244 N N . GLN A 1 180 ? 0.358 -11.819 -9.435 1.00 91.31 180 GLN A N 1
ATOM 1245 C CA . GLN A 1 180 ? -0.803 -11.973 -8.565 1.00 91.31 180 GLN A CA 1
ATOM 1246 C C . GLN A 1 180 ? -0.408 -11.608 -7.136 1.00 91.31 180 GLN A C 1
ATOM 1248 O O . GLN A 1 180 ? 0.714 -11.877 -6.705 1.00 91.31 180 GLN A O 1
ATOM 1253 N N . ALA A 1 181 ? -1.353 -11.046 -6.390 1.00 88.44 181 ALA A N 1
ATOM 1254 C CA . ALA A 1 181 ? -1.212 -10.909 -4.951 1.00 88.44 181 ALA A CA 1
ATOM 1255 C C . ALA A 1 181 ? -1.507 -12.241 -4.263 1.00 88.44 181 ALA A C 1
ATOM 1257 O O . ALA A 1 181 ? -2.336 -13.030 -4.722 1.00 88.44 181 ALA A O 1
ATOM 1258 N N . SER A 1 182 ? -0.852 -12.474 -3.132 1.00 92.06 182 SER A N 1
ATOM 1259 C CA . SER A 1 182 ? -1.146 -13.623 -2.284 1.00 92.06 182 SER A CA 1
ATOM 1260 C C . SER A 1 182 ? -2.201 -13.230 -1.254 1.00 92.06 182 SER A C 1
ATOM 1262 O O . SER A 1 182 ? -1.985 -12.316 -0.462 1.00 92.06 182 SER A O 1
ATOM 1264 N N . VAL A 1 183 ? -3.321 -13.949 -1.221 1.00 94.75 183 VAL A N 1
ATOM 1265 C CA . VAL A 1 183 ? -4.315 -13.853 -0.142 1.00 94.75 183 VAL A CA 1
ATOM 1266 C C . VAL A 1 183 ? -4.128 -15.056 0.765 1.00 94.75 183 VAL A C 1
ATOM 1268 O O . VAL A 1 183 ? -4.142 -16.194 0.298 1.00 94.75 183 VAL A O 1
ATOM 1271 N N . GLY A 1 184 ? -3.911 -14.813 2.051 1.00 93.94 184 GLY A N 1
ATOM 1272 C CA . GLY A 1 184 ? -3.560 -15.869 2.989 1.00 93.94 184 GLY A CA 1
ATOM 1273 C C . GLY A 1 184 ? -4.160 -15.680 4.370 1.00 93.94 184 GLY A C 1
ATOM 1274 O O . GLY A 1 184 ? -4.812 -14.678 4.672 1.00 93.94 184 GLY A O 1
ATOM 1275 N N . GLN A 1 185 ? -3.901 -16.677 5.209 1.00 94.56 185 GLN A N 1
ATOM 1276 C CA . GLN A 1 185 ? -4.138 -16.586 6.640 1.00 94.56 185 GLN A CA 1
ATOM 1277 C C . GLN A 1 185 ? -2.954 -15.868 7.301 1.00 94.56 185 GLN A C 1
ATOM 1279 O O . GLN A 1 185 ? -1.803 -16.165 6.960 1.00 94.56 185 GLN A O 1
ATOM 1284 N N . PRO A 1 186 ? -3.209 -14.912 8.206 1.00 96.12 186 PRO A N 1
ATOM 1285 C CA . PRO A 1 186 ? -2.147 -14.271 8.965 1.00 96.12 186 PRO A CA 1
ATOM 1286 C C . PRO A 1 186 ? -1.524 -15.239 9.979 1.00 96.12 186 PRO A C 1
ATOM 1288 O O . PRO A 1 186 ? -2.107 -16.264 10.333 1.00 96.12 186 PRO A O 1
ATOM 1291 N N . ALA A 1 187 ? -0.334 -14.895 10.469 1.00 95.75 187 ALA A N 1
ATOM 1292 C CA . ALA A 1 187 ? 0.247 -15.578 11.614 1.00 95.75 187 ALA A CA 1
ATOM 1293 C C . ALA A 1 187 ? -0.495 -15.159 12.891 1.00 95.75 187 ALA A C 1
ATOM 1295 O O . ALA A 1 187 ? -0.957 -14.021 13.011 1.00 95.75 187 ALA A O 1
ATOM 1296 N N . MET A 1 188 ? -0.613 -16.086 13.838 1.00 95.25 188 MET A N 1
ATOM 1297 C CA . MET A 1 188 ? -1.294 -15.857 15.108 1.00 95.25 188 MET A CA 1
ATOM 1298 C C . MET A 1 188 ? -0.395 -16.278 16.261 1.00 95.25 188 MET A C 1
ATOM 1300 O O . MET A 1 188 ? 0.201 -17.356 16.239 1.00 95.25 188 MET A O 1
ATOM 1304 N N . ILE A 1 189 ? -0.350 -15.427 17.274 1.00 94.12 189 ILE A N 1
ATOM 1305 C CA . ILE A 1 189 ? 0.186 -15.715 18.600 1.00 94.12 189 ILE A CA 1
ATOM 1306 C C . ILE A 1 189 ? -0.869 -15.304 19.629 1.00 94.12 189 ILE A C 1
ATOM 1308 O O . ILE A 1 189 ? -1.835 -14.616 19.290 1.00 94.12 189 ILE A O 1
ATOM 1312 N N . ASP A 1 190 ? -0.701 -15.710 20.885 1.00 92.62 190 ASP A N 1
ATOM 1313 C CA . ASP A 1 190 ? -1.613 -15.264 21.937 1.00 92.62 190 ASP A CA 1
ATOM 1314 C C . ASP A 1 190 ? -1.600 -13.727 22.035 1.00 92.62 190 ASP A C 1
ATOM 1316 O O . ASP A 1 190 ? -0.540 -13.112 22.148 1.00 92.62 190 ASP A O 1
ATOM 1320 N N . GLY A 1 191 ? -2.777 -13.112 21.901 1.00 92.94 191 GLY A N 1
ATOM 1321 C CA . GLY A 1 191 ? -2.973 -11.660 21.914 1.00 92.94 191 GLY A CA 1
ATOM 1322 C C . GLY A 1 191 ? -2.601 -10.879 20.642 1.00 92.94 191 GLY A C 1
ATOM 1323 O O . GLY A 1 191 ? -2.746 -9.653 20.649 1.00 92.94 191 GLY A O 1
ATOM 1324 N N . ALA A 1 192 ? -2.154 -11.513 19.546 1.00 95.81 192 ALA A N 1
ATOM 1325 C CA . ALA A 1 192 ? -1.908 -10.797 18.286 1.00 95.81 192 ALA A CA 1
ATOM 1326 C C . ALA A 1 192 ? -2.090 -11.631 17.006 1.00 95.81 192 ALA A C 1
ATOM 1328 O O . ALA A 1 192 ? -1.657 -12.778 16.891 1.00 95.81 192 ALA A O 1
ATOM 1329 N N . ILE A 1 193 ? -2.639 -10.972 15.987 1.00 96.75 193 ILE A N 1
ATOM 1330 C CA . ILE A 1 193 ? -2.661 -11.404 14.588 1.00 96.75 193 ILE A CA 1
ATOM 1331 C C . ILE A 1 193 ? -1.631 -10.557 13.837 1.00 96.75 193 ILE A C 1
ATOM 1333 O O . ILE A 1 193 ? -1.683 -9.331 13.912 1.00 96.75 193 ILE A O 1
ATOM 1337 N N . HIS A 1 194 ? -0.702 -11.166 13.103 1.00 96.31 194 HIS A N 1
ATOM 1338 C CA . HIS A 1 194 ? 0.388 -10.425 12.466 1.00 96.31 194 HIS A CA 1
ATOM 1339 C C . HIS A 1 194 ? 0.853 -11.025 11.135 1.00 96.31 194 HIS A C 1
ATOM 1341 O O . HIS A 1 194 ? 0.464 -12.121 10.726 1.00 96.31 194 HIS A O 1
ATOM 1347 N N . VAL A 1 195 ? 1.724 -10.286 10.447 1.00 94.12 195 VAL A N 1
ATOM 1348 C CA . VAL A 1 195 ? 2.415 -10.759 9.242 1.00 94.12 195 VAL A CA 1
ATOM 1349 C C . VAL A 1 195 ? 3.711 -11.455 9.653 1.00 94.12 195 VAL A C 1
ATOM 1351 O O . VAL A 1 195 ? 4.477 -10.934 10.467 1.00 94.12 195 VAL A O 1
ATOM 1354 N N . GLN A 1 196 ? 3.970 -12.646 9.112 1.00 89.62 196 GLN A N 1
ATOM 1355 C CA . GLN A 1 196 ? 5.220 -13.358 9.371 1.00 89.62 196 GLN A CA 1
ATOM 1356 C C . GLN A 1 196 ? 6.383 -12.673 8.643 1.00 89.62 196 GLN A C 1
ATOM 1358 O O . GLN A 1 196 ? 6.365 -12.538 7.419 1.00 89.62 196 GLN A O 1
ATOM 1363 N N . ALA A 1 197 ? 7.408 -12.270 9.396 1.00 85.00 197 ALA A N 1
ATOM 1364 C CA . ALA A 1 197 ? 8.620 -11.697 8.826 1.00 85.00 197 ALA A CA 1
ATOM 1365 C C . ALA A 1 197 ? 9.439 -12.763 8.066 1.00 85.00 197 ALA A C 1
ATOM 1367 O O . ALA A 1 197 ? 9.470 -13.928 8.479 1.00 85.00 197 ALA A O 1
ATOM 1368 N N . PRO A 1 198 ? 10.125 -12.390 6.970 1.00 86.56 198 PRO A N 1
ATOM 1369 C CA . PRO A 1 198 ? 11.087 -13.274 6.323 1.00 86.56 198 PRO A CA 1
ATOM 1370 C C . PRO A 1 198 ? 12.265 -13.571 7.263 1.00 86.56 198 PRO A C 1
ATOM 1372 O O . PRO A 1 198 ? 12.654 -12.735 8.077 1.00 86.56 198 PRO A O 1
ATOM 1375 N N . SER A 1 199 ? 12.857 -14.759 7.132 1.00 71.19 199 SER A N 1
ATOM 1376 C CA . SER A 1 199 ? 13.948 -15.231 7.999 1.00 71.19 199 SER A CA 1
ATOM 1377 C C . SER A 1 199 ? 15.264 -14.467 7.823 1.00 71.19 199 SER A C 1
ATOM 1379 O O . SER A 1 199 ? 16.092 -14.458 8.729 1.00 71.19 199 SER A O 1
ATOM 1381 N N . SER A 1 200 ? 15.481 -13.840 6.668 1.00 71.12 200 SER A N 1
ATOM 1382 C CA . SER A 1 200 ? 16.624 -12.965 6.422 1.00 71.12 200 SER A CA 1
ATOM 1383 C C . SER A 1 200 ? 16.350 -12.029 5.250 1.00 71.12 200 SER A C 1
ATOM 1385 O O . SER A 1 200 ? 15.601 -12.359 4.329 1.00 71.12 200 SER A O 1
ATOM 1387 N N . MET A 1 201 ? 16.983 -10.858 5.286 1.00 70.88 201 MET A N 1
ATOM 1388 C CA . MET A 1 201 ? 17.102 -9.961 4.144 1.00 70.88 201 MET A CA 1
ATOM 1389 C C . MET A 1 201 ? 18.563 -9.571 3.971 1.00 70.88 201 MET A C 1
ATOM 1391 O O . MET A 1 201 ? 19.236 -9.223 4.940 1.00 70.88 201 MET A O 1
ATOM 1395 N N . HIS A 1 202 ? 19.037 -9.612 2.734 1.00 66.50 202 HIS A N 1
ATOM 1396 C CA . HIS A 1 202 ? 20.356 -9.124 2.352 1.00 66.50 202 HIS A CA 1
ATOM 1397 C C . HIS A 1 202 ? 20.180 -8.151 1.182 1.00 66.50 202 HIS A C 1
ATOM 1399 O O . HIS A 1 202 ? 19.298 -8.359 0.351 1.00 66.50 202 HIS A O 1
ATOM 1405 N N . ASP A 1 203 ? 21.004 -7.102 1.128 1.00 74.94 203 ASP A N 1
ATOM 1406 C CA . ASP A 1 203 ? 21.061 -6.130 0.023 1.00 74.94 203 ASP A CA 1
ATOM 1407 C C . ASP A 1 203 ? 19.743 -5.382 -0.293 1.00 74.94 203 ASP A C 1
ATOM 1409 O O . ASP A 1 203 ? 19.458 -5.085 -1.454 1.00 74.94 203 ASP A O 1
ATOM 1413 N N . VAL A 1 204 ? 18.940 -5.034 0.721 1.00 81.56 204 VAL A N 1
ATOM 1414 C CA . VAL A 1 204 ? 17.760 -4.165 0.528 1.00 81.56 204 VAL A CA 1
ATOM 1415 C C . VAL A 1 204 ? 18.192 -2.695 0.590 1.00 81.56 204 VAL A C 1
ATOM 1417 O O . VAL A 1 204 ? 18.910 -2.330 1.525 1.00 81.56 204 VAL A O 1
ATOM 1420 N N . PRO A 1 205 ? 17.800 -1.841 -0.379 1.00 87.69 205 PRO A N 1
ATOM 1421 C CA . PRO A 1 205 ? 18.109 -0.414 -0.321 1.00 87.69 205 PRO A CA 1
ATOM 1422 C C . PRO A 1 205 ? 17.454 0.250 0.899 1.00 87.69 205 PRO A C 1
ATOM 1424 O O . PRO A 1 205 ? 16.587 -0.326 1.551 1.00 87.69 205 PRO A O 1
ATOM 1427 N N . SER A 1 206 ? 17.841 1.491 1.199 1.00 90.88 206 SER A N 1
ATOM 1428 C CA . SER A 1 206 ? 17.087 2.296 2.165 1.00 90.88 206 SER A CA 1
ATOM 1429 C C . SER A 1 206 ? 15.677 2.540 1.620 1.00 90.88 206 SER A C 1
ATOM 1431 O O . SER A 1 206 ? 15.528 3.103 0.534 1.00 90.88 206 SER A O 1
ATOM 1433 N N . LEU A 1 207 ? 14.659 2.083 2.349 1.00 95.56 207 LEU A N 1
ATOM 1434 C CA . LEU A 1 207 ? 13.255 2.195 1.960 1.00 95.56 207 LEU A CA 1
ATOM 1435 C C . LEU A 1 207 ? 12.549 3.241 2.819 1.00 95.56 207 LEU A C 1
ATOM 1437 O O . LEU A 1 207 ? 12.718 3.275 4.038 1.00 95.56 207 LEU A O 1
ATOM 1441 N N . GLU A 1 208 ? 11.702 4.043 2.183 1.00 96.56 208 GLU A N 1
ATOM 1442 C CA . GLU A 1 208 ? 10.686 4.829 2.879 1.00 96.56 208 GLU A CA 1
ATOM 1443 C C . GLU A 1 208 ? 9.425 3.982 3.066 1.00 96.56 208 GLU A C 1
ATOM 1445 O O . GLU A 1 208 ? 9.173 3.027 2.326 1.00 96.56 208 GLU A O 1
ATOM 1450 N N . CYS A 1 209 ? 8.633 4.313 4.083 1.00 96.69 209 CYS A N 1
ATOM 1451 C CA . CYS A 1 209 ? 7.419 3.579 4.415 1.00 96.69 209 CYS A CA 1
ATOM 1452 C C . CYS A 1 209 ? 6.250 4.529 4.639 1.00 96.69 209 CYS A C 1
ATOM 1454 O O . CYS A 1 209 ? 6.403 5.590 5.234 1.00 96.69 209 CYS A O 1
ATOM 1456 N N . VAL A 1 210 ? 5.061 4.105 4.225 1.00 98.12 210 VAL A N 1
ATOM 1457 C CA . VAL A 1 210 ? 3.801 4.699 4.676 1.00 98.12 210 VAL A CA 1
ATOM 1458 C C . VAL A 1 210 ? 2.922 3.621 5.289 1.00 98.12 210 VAL A C 1
ATOM 1460 O O . VAL A 1 210 ? 2.900 2.476 4.839 1.00 98.12 210 VAL A O 1
ATOM 1463 N N . VAL A 1 211 ? 2.199 4.000 6.334 1.00 98.50 211 VAL A N 1
ATOM 1464 C CA . VAL A 1 211 ? 1.302 3.142 7.100 1.00 98.50 211 VAL A CA 1
ATOM 1465 C C . VAL A 1 211 ? -0.054 3.824 7.188 1.00 98.50 211 VAL A C 1
ATOM 1467 O O . VAL A 1 211 ? -0.142 5.043 7.342 1.00 98.50 211 VAL A O 1
ATOM 1470 N N . ASN A 1 212 ? -1.126 3.045 7.107 1.00 98.56 212 ASN A N 1
ATOM 1471 C CA . ASN A 1 212 ? -2.462 3.509 7.449 1.00 98.56 212 ASN A CA 1
ATOM 1472 C C . ASN A 1 212 ? -3.193 2.450 8.270 1.00 98.56 212 ASN A C 1
ATOM 1474 O O . ASN A 1 212 ? -3.145 1.267 7.952 1.00 98.56 212 ASN A O 1
ATOM 1478 N N . VAL A 1 213 ? -3.847 2.893 9.335 1.00 98.75 213 VAL A N 1
ATOM 1479 C CA . VAL A 1 213 ? -4.669 2.082 10.233 1.00 98.75 213 VAL A CA 1
ATOM 1480 C C . VAL A 1 213 ? -6.102 2.597 10.183 1.00 98.75 213 VAL A C 1
ATOM 1482 O O . VAL A 1 213 ? -6.323 3.810 10.125 1.00 98.75 213 VAL A O 1
ATOM 1485 N N . ALA A 1 214 ? -7.078 1.694 10.220 1.00 98.50 214 ALA A N 1
ATOM 1486 C CA . ALA A 1 214 ? -8.493 2.041 10.177 1.00 98.50 214 ALA A CA 1
ATOM 1487 C C . ALA A 1 214 ? -9.355 1.077 11.005 1.00 98.50 214 ALA A C 1
ATOM 1489 O O . ALA A 1 214 ? -9.079 -0.117 11.094 1.00 98.50 214 ALA A O 1
ATOM 1490 N N . CYS A 1 215 ? -10.436 1.608 11.570 1.00 97.69 215 CYS A N 1
ATOM 1491 C CA . CYS A 1 215 ? -11.552 0.883 12.165 1.00 97.69 215 CYS A CA 1
ATOM 1492 C C . CYS A 1 215 ? -12.844 1.411 11.549 1.00 97.69 215 CYS A C 1
ATOM 1494 O O . CYS A 1 215 ? -13.099 2.618 11.604 1.00 97.69 215 CYS A O 1
ATOM 1496 N N . ASP A 1 216 ? -13.668 0.526 10.996 1.00 96.69 216 ASP A N 1
ATOM 1497 C CA . ASP A 1 216 ? -14.975 0.909 10.464 1.00 96.69 216 ASP A CA 1
ATOM 1498 C C . ASP A 1 216 ? -16.094 0.838 11.515 1.00 96.69 216 ASP A C 1
ATOM 1500 O O . ASP A 1 216 ? -15.892 0.455 12.669 1.00 96.69 216 ASP A O 1
ATOM 1504 N N . HIS A 1 217 ? -17.305 1.208 11.099 1.00 93.50 217 HIS A N 1
ATOM 1505 C CA . HIS A 1 217 ? -18.509 1.206 11.933 1.00 93.50 217 HIS A CA 1
ATOM 1506 C C . HIS A 1 217 ? -19.022 -0.202 12.299 1.00 93.50 217 HIS A C 1
ATOM 1508 O O . HIS A 1 217 ? -19.963 -0.330 13.086 1.00 93.50 217 HIS A O 1
ATOM 1514 N N . ARG A 1 218 ? -18.450 -1.261 11.710 1.00 93.06 218 ARG A N 1
ATOM 1515 C CA . ARG A 1 218 ? -18.712 -2.664 12.065 1.00 93.06 218 ARG A CA 1
ATOM 1516 C C . ARG A 1 218 ? -17.704 -3.166 13.106 1.00 93.06 218 ARG A C 1
ATOM 1518 O O . ARG A 1 218 ? -17.853 -4.276 13.609 1.00 93.06 218 ARG A O 1
ATOM 1525 N N . GLY A 1 219 ? -16.697 -2.356 13.444 1.00 92.56 219 GLY A N 1
ATOM 1526 C CA . GLY A 1 219 ? -15.605 -2.732 14.334 1.00 92.56 219 GLY A CA 1
ATOM 1527 C C . GLY A 1 219 ? -14.535 -3.589 13.654 1.00 92.56 219 GLY A C 1
ATOM 1528 O O . GLY A 1 219 ? -13.761 -4.236 14.363 1.00 92.56 219 GLY A O 1
ATOM 1529 N N . VAL A 1 220 ? -14.500 -3.622 12.313 1.00 96.56 220 VAL A N 1
ATOM 1530 C CA . VAL A 1 220 ? -13.455 -4.300 11.535 1.00 96.56 220 VAL A CA 1
ATOM 1531 C C . VAL A 1 220 ? -12.218 -3.416 11.515 1.00 96.56 220 VAL A C 1
ATOM 1533 O O . VAL A 1 220 ? -12.285 -2.241 11.146 1.00 96.56 220 VAL A O 1
ATOM 1536 N N . LEU A 1 221 ? -11.084 -3.998 11.889 1.00 98.12 221 LEU A N 1
ATOM 1537 C CA . LEU A 1 221 ? -9.791 -3.336 11.946 1.00 98.12 221 LEU A CA 1
ATOM 1538 C C . LEU A 1 221 ? -8.954 -3.703 10.722 1.00 98.12 221 LEU A C 1
ATOM 1540 O O . LEU A 1 221 ? -8.900 -4.865 10.319 1.00 98.12 221 LEU A O 1
ATOM 1544 N N . ALA A 1 222 ? -8.281 -2.706 10.162 1.00 98.62 222 ALA A N 1
ATOM 1545 C CA . ALA A 1 222 ? -7.351 -2.868 9.060 1.00 98.62 222 ALA A CA 1
ATOM 1546 C C . ALA A 1 222 ? -6.067 -2.077 9.324 1.00 98.62 222 ALA A C 1
ATOM 1548 O O . ALA A 1 222 ? -6.095 -0.983 9.894 1.00 98.62 222 ALA A O 1
ATOM 1549 N N . VAL A 1 223 ? -4.940 -2.630 8.891 1.00 98.75 223 VAL A N 1
ATOM 1550 C CA . VAL A 1 223 ? -3.654 -1.938 8.850 1.00 98.75 223 VAL A CA 1
ATOM 1551 C C . VAL A 1 223 ? -2.937 -2.283 7.558 1.00 98.75 223 VAL A C 1
ATOM 1553 O O . VAL A 1 223 ? -2.775 -3.453 7.218 1.00 98.75 223 VAL A O 1
ATOM 1556 N N . VAL A 1 224 ? -2.497 -1.258 6.840 1.00 98.69 224 VAL A N 1
ATOM 1557 C CA . VAL A 1 224 ? -1.701 -1.396 5.627 1.00 98.69 224 VAL A CA 1
ATOM 1558 C C . VAL A 1 224 ? -0.343 -0.750 5.807 1.00 98.69 224 VAL A C 1
ATOM 1560 O O . VAL A 1 224 ? -0.220 0.328 6.389 1.00 98.69 224 VAL A O 1
ATOM 1563 N N . HIS A 1 225 ? 0.674 -1.418 5.284 1.00 98.56 225 HIS A N 1
ATOM 1564 C CA . HIS A 1 225 ? 2.042 -0.934 5.213 1.00 98.56 225 HIS A CA 1
ATOM 1565 C C . HIS A 1 225 ? 2.520 -1.021 3.771 1.00 98.56 225 HIS A C 1
ATOM 1567 O O . HIS A 1 225 ? 2.249 -1.996 3.069 1.00 98.56 225 HIS A O 1
ATOM 1573 N N . CYS A 1 226 ? 3.191 0.031 3.323 1.00 98.50 226 CYS A N 1
ATOM 1574 C CA . CYS A 1 226 ? 3.786 0.120 2.004 1.00 98.50 226 CYS A CA 1
ATOM 1575 C C . CYS A 1 226 ? 5.226 0.599 2.144 1.00 98.50 226 CYS A C 1
ATOM 1577 O O . CYS A 1 226 ? 5.453 1.743 2.539 1.00 98.50 226 CYS A O 1
ATOM 1579 N N . ALA A 1 227 ? 6.177 -0.245 1.754 1.00 97.81 227 ALA A N 1
ATOM 1580 C CA . ALA A 1 227 ? 7.579 0.121 1.623 1.00 97.81 227 ALA A CA 1
ATOM 1581 C C . ALA A 1 227 ? 7.926 0.383 0.157 1.00 97.81 227 ALA A C 1
ATOM 1583 O O . ALA A 1 227 ? 7.550 -0.385 -0.731 1.00 97.81 227 ALA A O 1
ATOM 1584 N N . TYR A 1 228 ? 8.664 1.455 -0.104 1.00 97.75 228 TYR A N 1
ATOM 1585 C CA . TYR A 1 228 ? 9.083 1.829 -1.449 1.00 97.75 228 TYR A CA 1
ATOM 1586 C C . TYR A 1 228 ? 10.480 2.443 -1.436 1.00 97.75 228 TYR A C 1
ATOM 1588 O O . TYR A 1 228 ? 10.939 2.972 -0.426 1.00 97.75 228 TYR A O 1
ATOM 1596 N N . ASP A 1 229 ? 11.166 2.355 -2.571 1.00 97.38 229 ASP A N 1
ATOM 1597 C CA . ASP A 1 229 ? 12.490 2.947 -2.747 1.00 97.38 229 ASP A CA 1
ATOM 1598 C C . ASP A 1 229 ? 12.350 4.347 -3.364 1.00 97.38 229 ASP A C 1
ATOM 1600 O O . ASP A 1 229 ? 12.020 4.455 -4.548 1.00 97.38 229 ASP A O 1
ATOM 1604 N N . PRO A 1 230 ? 12.586 5.431 -2.604 1.00 96.12 230 PRO A N 1
ATOM 1605 C CA . PRO A 1 230 ? 12.464 6.790 -3.127 1.00 96.12 230 PRO A CA 1
ATOM 1606 C C . PRO A 1 230 ? 13.573 7.146 -4.131 1.00 96.12 230 PRO A C 1
ATOM 1608 O O . PRO A 1 230 ? 13.453 8.146 -4.830 1.00 96.12 230 PRO A O 1
ATOM 1611 N N . GLN A 1 231 ? 14.648 6.353 -4.199 1.00 96.00 231 GLN A N 1
ATOM 1612 C CA . GLN A 1 231 ? 15.827 6.581 -5.042 1.00 96.00 231 GLN A CA 1
ATOM 1613 C C . GLN A 1 231 ? 15.874 5.628 -6.252 1.00 96.00 231 GLN A C 1
ATOM 1615 O O . GLN A 1 231 ? 16.921 5.464 -6.885 1.00 96.00 231 GLN A O 1
ATOM 1620 N N . GLY A 1 232 ? 14.767 4.944 -6.550 1.00 96.56 232 GLY A N 1
ATOM 1621 C CA . GLY A 1 232 ? 14.633 4.136 -7.756 1.00 96.56 232 GLY A CA 1
ATOM 1622 C C . GLY A 1 232 ? 14.574 4.982 -9.039 1.00 96.56 232 GLY A C 1
ATOM 1623 O O . GLY A 1 232 ? 14.377 6.197 -8.974 1.00 96.56 232 GLY A O 1
ATOM 1624 N N . PRO A 1 233 ? 14.724 4.364 -10.223 1.00 97.56 233 PRO A N 1
ATOM 1625 C CA . PRO A 1 233 ? 14.550 5.066 -11.488 1.00 97.56 233 PRO A CA 1
ATOM 1626 C C . PRO A 1 233 ? 13.091 5.499 -11.684 1.00 97.56 233 PRO A C 1
ATOM 1628 O O . PRO A 1 233 ? 12.150 4.766 -11.360 1.00 97.56 233 PRO A O 1
ATOM 1631 N N . GLU A 1 234 ? 12.916 6.691 -12.248 1.00 98.25 234 GLU A N 1
ATOM 1632 C CA . GLU A 1 234 ? 11.614 7.198 -12.671 1.00 98.25 234 GLU A CA 1
ATOM 1633 C C . GLU A 1 234 ? 11.127 6.477 -13.937 1.00 98.25 234 GLU A C 1
ATOM 1635 O O . GLU A 1 234 ? 11.898 6.200 -14.855 1.00 98.25 234 GLU A O 1
ATOM 1640 N N . VAL A 1 235 ? 9.827 6.198 -13.997 1.00 98.31 235 VAL A N 1
ATOM 1641 C CA . VAL A 1 235 ? 9.146 5.583 -15.138 1.00 98.31 235 VAL A CA 1
ATOM 1642 C C . VAL A 1 235 ? 8.400 6.666 -15.920 1.00 98.31 235 VAL A C 1
ATOM 1644 O O . VAL A 1 235 ? 7.222 6.940 -15.679 1.00 98.31 235 VAL A O 1
ATOM 1647 N N . THR A 1 236 ? 9.082 7.295 -16.872 1.00 97.38 236 THR A N 1
ATOM 1648 C CA . THR A 1 236 ? 8.519 8.346 -17.739 1.00 97.38 236 THR A CA 1
ATOM 1649 C C . THR A 1 236 ? 7.548 7.753 -18.773 1.00 97.38 236 THR A C 1
ATOM 1651 O O . THR A 1 236 ? 7.841 6.704 -19.343 1.00 97.38 236 THR A O 1
ATOM 1654 N N . PRO A 1 237 ? 6.394 8.385 -19.075 1.00 97.75 237 PRO A N 1
ATOM 1655 C CA . PRO A 1 237 ? 5.908 9.682 -18.594 1.00 97.75 237 PRO A CA 1
ATOM 1656 C C . PRO A 1 237 ? 4.994 9.583 -17.362 1.00 97.75 237 PRO A C 1
ATOM 1658 O O . PRO A 1 237 ? 4.230 10.505 -17.099 1.00 97.75 237 PRO A O 1
ATOM 1661 N N . HIS A 1 238 ? 4.999 8.463 -16.637 1.00 98.50 238 HIS A N 1
ATOM 1662 C CA . HIS A 1 238 ? 4.051 8.206 -15.547 1.00 98.50 238 HIS A CA 1
ATOM 1663 C C . HIS A 1 238 ? 4.446 8.859 -14.222 1.00 98.50 238 HIS A C 1
ATOM 1665 O O . HIS A 1 238 ? 3.642 8.831 -13.295 1.00 98.50 238 HIS A O 1
ATOM 1671 N N . GLU A 1 239 ? 5.640 9.451 -14.122 1.00 98.56 239 GLU A N 1
ATOM 1672 C CA . GLU A 1 239 ? 6.113 10.202 -12.944 1.00 98.56 239 GLU A CA 1
ATOM 1673 C C . GLU A 1 239 ? 6.005 9.394 -11.634 1.00 98.56 239 GLU A C 1
ATOM 1675 O O . GLU A 1 239 ? 5.696 9.926 -10.557 1.00 98.56 239 GLU A O 1
ATOM 1680 N N . VAL A 1 240 ? 6.217 8.080 -11.747 1.00 98.56 240 VAL A N 1
ATOM 1681 C CA . VAL A 1 240 ? 6.315 7.120 -10.641 1.00 98.56 240 VAL A CA 1
ATOM 1682 C C . VAL A 1 240 ? 7.720 6.538 -10.587 1.00 98.56 240 VAL A C 1
ATOM 1684 O O . VAL A 1 240 ? 8.425 6.516 -11.592 1.00 98.56 240 VAL A O 1
ATOM 1687 N N . VAL A 1 241 ? 8.122 6.052 -9.419 1.00 98.50 241 VAL A N 1
ATOM 1688 C CA . VAL A 1 241 ? 9.459 5.500 -9.177 1.00 98.50 241 VAL A CA 1
ATOM 1689 C C . VAL A 1 241 ? 9.365 3.992 -8.979 1.00 98.50 241 VAL A C 1
ATOM 1691 O O . VAL A 1 241 ? 8.536 3.514 -8.205 1.00 98.50 241 VAL A O 1
ATOM 1694 N N . ALA A 1 242 ? 10.205 3.237 -9.687 1.00 97.75 242 ALA A N 1
ATOM 1695 C CA . ALA A 1 242 ? 10.247 1.782 -9.586 1.00 97.75 242 ALA A CA 1
ATOM 1696 C C . ALA A 1 242 ? 11.203 1.327 -8.472 1.00 97.75 242 ALA A C 1
ATOM 1698 O O . ALA A 1 242 ? 12.336 1.794 -8.386 1.00 97.75 242 ALA A O 1
ATOM 1699 N N . SER A 1 243 ? 10.773 0.382 -7.630 1.00 96.62 243 SER A N 1
ATOM 1700 C CA . SER A 1 243 ? 11.570 -0.021 -6.465 1.00 96.62 243 SER A CA 1
ATOM 1701 C C . SER A 1 243 ? 12.704 -0.994 -6.819 1.00 96.62 243 SER A C 1
ATOM 1703 O O . SER A 1 243 ? 12.472 -2.012 -7.483 1.00 96.62 243 SER A O 1
ATOM 1705 N N . ARG A 1 244 ? 13.928 -0.734 -6.325 1.00 96.31 244 ARG A N 1
ATOM 1706 C CA . ARG A 1 244 ? 15.111 -1.594 -6.539 1.00 96.31 244 ARG A CA 1
ATOM 1707 C C . ARG A 1 244 ? 15.156 -2.787 -5.569 1.00 96.31 244 ARG A C 1
ATOM 1709 O O . ARG A 1 244 ? 16.090 -2.922 -4.783 1.00 96.31 244 ARG A O 1
ATOM 1716 N N . LEU A 1 245 ? 14.123 -3.627 -5.595 1.00 95.62 245 LEU A N 1
ATOM 1717 C CA . LEU A 1 245 ? 13.965 -4.767 -4.679 1.00 95.62 245 LEU A CA 1
ATOM 1718 C C . LEU A 1 245 ? 14.386 -6.120 -5.272 1.00 95.62 245 LEU A C 1
ATOM 1720 O O . LEU A 1 245 ? 14.568 -7.077 -4.524 1.00 95.62 245 LEU A O 1
ATOM 1724 N N . ALA A 1 246 ? 14.511 -6.240 -6.596 1.00 95.25 246 ALA A N 1
ATOM 1725 C CA . ALA A 1 246 ? 14.833 -7.512 -7.234 1.00 95.25 246 ALA A CA 1
ATOM 1726 C C . ALA A 1 246 ? 16.259 -7.949 -6.913 1.00 95.25 246 ALA A C 1
ATOM 1728 O O . ALA A 1 246 ? 17.186 -7.138 -6.887 1.00 95.25 246 ALA A O 1
ATOM 1729 N N . VAL A 1 247 ? 16.439 -9.261 -6.755 1.00 93.38 247 VAL A N 1
ATOM 1730 C CA . VAL A 1 247 ? 17.759 -9.860 -6.567 1.00 93.38 247 VAL A CA 1
ATOM 1731 C C . VAL A 1 247 ? 18.422 -10.015 -7.939 1.00 93.38 247 VAL A C 1
ATOM 1733 O O . VAL A 1 247 ? 17.903 -10.762 -8.783 1.00 93.38 247 VAL A O 1
ATOM 1736 N N . PRO A 1 248 ? 19.562 -9.350 -8.204 1.00 92.19 248 PRO A N 1
ATOM 1737 C CA . PRO A 1 248 ? 20.260 -9.497 -9.473 1.00 92.19 248 PRO A CA 1
ATOM 1738 C C . PRO A 1 248 ? 20.820 -10.909 -9.648 1.00 92.19 248 PRO A C 1
ATOM 1740 O O . PRO A 1 248 ? 21.231 -11.574 -8.696 1.00 92.19 248 PRO A O 1
ATOM 1743 N N . VAL A 1 249 ? 20.888 -11.379 -10.893 1.00 91.25 249 VAL A N 1
ATOM 1744 C CA . VAL A 1 249 ? 21.453 -12.700 -11.193 1.00 91.25 249 VAL A CA 1
ATOM 1745 C C . VAL A 1 249 ? 22.981 -12.617 -11.152 1.00 91.25 249 VAL A C 1
ATOM 1747 O O . VAL A 1 249 ? 23.595 -12.122 -12.091 1.00 91.25 249 VAL A O 1
ATOM 1750 N N . ARG A 1 250 ? 23.613 -13.123 -10.089 1.00 90.69 250 ARG A N 1
ATOM 1751 C CA . ARG A 1 250 ? 25.082 -13.177 -9.944 1.00 90.69 250 ARG A CA 1
ATOM 1752 C C . ARG A 1 250 ? 25.653 -14.530 -10.392 1.00 90.69 250 ARG A C 1
ATOM 1754 O O . ARG A 1 250 ? 24.994 -15.568 -10.303 1.00 90.69 250 ARG A O 1
ATOM 1761 N N . ARG A 1 251 ? 26.889 -14.548 -10.900 1.00 89.50 251 ARG A N 1
ATOM 1762 C CA . ARG A 1 251 ? 27.585 -15.782 -11.300 1.00 89.50 251 ARG A CA 1
ATOM 1763 C C . ARG A 1 251 ? 27.968 -16.593 -10.061 1.00 89.50 251 ARG A C 1
ATOM 1765 O O . ARG A 1 251 ? 28.517 -16.055 -9.113 1.00 89.50 251 ARG A O 1
ATOM 1772 N N . GLY A 1 252 ? 27.685 -17.896 -10.073 1.00 88.38 252 GLY A N 1
ATOM 1773 C CA . GLY A 1 252 ? 27.991 -18.787 -8.945 1.00 88.38 252 GLY A CA 1
ATOM 1774 C C . GLY A 1 252 ? 27.008 -18.707 -7.769 1.00 88.38 252 GLY A C 1
ATOM 1775 O O . GLY A 1 252 ? 27.095 -19.537 -6.871 1.00 88.38 252 GLY A O 1
ATOM 1776 N N . VAL A 1 253 ? 26.038 -17.785 -7.796 1.00 89.06 253 VAL A N 1
ATOM 1777 C CA . VAL A 1 253 ? 24.978 -17.675 -6.783 1.00 89.06 253 VAL A CA 1
ATOM 1778 C C . VAL A 1 253 ? 23.697 -18.344 -7.301 1.00 89.06 253 VAL A C 1
ATOM 1780 O O . VAL A 1 253 ? 23.327 -18.130 -8.463 1.00 89.06 253 VAL A O 1
ATOM 1783 N N . PRO A 1 254 ? 22.997 -19.159 -6.487 1.00 88.75 254 PRO A N 1
ATOM 1784 C CA . PRO A 1 254 ? 21.687 -19.689 -6.851 1.00 88.75 254 PRO A CA 1
ATOM 1785 C C . PRO A 1 254 ? 20.708 -18.572 -7.235 1.00 88.75 254 PRO A C 1
ATOM 1787 O O . PRO A 1 254 ? 20.554 -17.581 -6.527 1.00 88.75 254 PRO A O 1
ATOM 1790 N N . ARG A 1 255 ? 20.035 -18.733 -8.378 1.00 89.00 255 ARG A N 1
ATOM 1791 C CA . ARG A 1 255 ? 19.074 -17.748 -8.888 1.00 89.00 255 ARG A CA 1
ATOM 1792 C C . ARG A 1 255 ? 17.760 -17.825 -8.107 1.00 89.00 255 ARG A C 1
ATOM 1794 O O . ARG A 1 255 ? 17.213 -18.912 -7.936 1.00 89.00 255 ARG A O 1
ATOM 1801 N N . VAL A 1 256 ? 17.203 -16.663 -7.770 1.00 92.62 256 VAL A N 1
ATOM 1802 C CA . VAL A 1 256 ? 15.805 -16.541 -7.334 1.00 92.62 256 VAL A CA 1
ATOM 1803 C C . VAL A 1 256 ? 14.882 -16.759 -8.535 1.00 92.62 256 VAL A C 1
ATOM 1805 O O . VAL A 1 256 ? 15.070 -16.165 -9.602 1.00 92.62 256 VAL A O 1
ATOM 1808 N N . ARG A 1 257 ? 13.904 -17.654 -8.386 1.00 94.25 257 ARG A N 1
ATOM 1809 C CA . ARG A 1 257 ? 12.959 -17.995 -9.455 1.00 94.25 257 ARG A CA 1
ATOM 1810 C C . ARG A 1 257 ? 12.089 -16.768 -9.800 1.00 94.25 257 ARG A C 1
ATOM 1812 O O . ARG A 1 257 ? 11.617 -16.101 -8.885 1.00 94.25 257 ARG A O 1
ATOM 1819 N N . PRO A 1 258 ? 11.851 -16.463 -11.089 1.00 95.62 258 PRO A N 1
ATOM 1820 C CA . PRO A 1 258 ? 10.875 -15.444 -11.473 1.00 95.62 258 PRO A CA 1
ATOM 1821 C C . PRO A 1 258 ? 9.485 -15.719 -10.894 1.00 95.62 258 PRO A C 1
ATOM 1823 O O . PRO A 1 258 ? 9.086 -16.878 -10.761 1.00 95.62 258 PRO A O 1
ATOM 1826 N N . GLY A 1 259 ? 8.768 -14.657 -10.539 1.00 95.06 259 GLY A N 1
ATOM 1827 C CA . GLY A 1 259 ? 7.485 -14.709 -9.843 1.00 95.06 259 GLY A CA 1
ATOM 1828 C C . GLY A 1 259 ? 7.588 -14.997 -8.341 1.00 95.06 259 GLY A C 1
ATOM 1829 O O . GLY A 1 259 ? 6.577 -14.931 -7.650 1.00 95.06 259 GLY A O 1
ATOM 1830 N N . THR A 1 260 ? 8.776 -15.299 -7.797 1.00 95.06 260 THR A N 1
ATOM 1831 C CA . THR A 1 260 ? 8.946 -15.453 -6.344 1.00 95.06 260 THR A CA 1
ATOM 1832 C C . THR A 1 260 ? 8.711 -14.110 -5.639 1.00 95.06 260 THR A C 1
ATOM 1834 O O . THR A 1 260 ? 9.372 -13.132 -5.999 1.00 95.06 260 THR A O 1
ATOM 1837 N N . PRO A 1 261 ? 7.822 -14.045 -4.628 1.00 94.31 261 PRO A N 1
ATOM 1838 C CA . PRO A 1 261 ? 7.635 -12.840 -3.826 1.00 94.31 261 PRO A CA 1
ATOM 1839 C C . PRO A 1 261 ? 8.908 -12.435 -3.078 1.00 94.31 261 PRO A C 1
ATOM 1841 O O . PRO A 1 261 ? 9.559 -13.261 -2.437 1.00 94.31 261 PRO A O 1
ATOM 1844 N N . ILE A 1 262 ? 9.232 -11.148 -3.131 1.00 94.12 262 ILE A N 1
ATOM 1845 C CA . ILE A 1 262 ? 10.322 -10.499 -2.404 1.00 94.12 262 ILE A CA 1
ATOM 1846 C C . ILE A 1 262 ? 9.711 -9.895 -1.141 1.00 94.12 262 ILE A C 1
ATOM 1848 O O . ILE A 1 262 ? 9.315 -8.730 -1.106 1.00 94.12 262 ILE A O 1
ATOM 1852 N N . ARG A 1 263 ? 9.561 -10.731 -0.112 1.00 93.50 263 ARG A N 1
ATOM 1853 C CA . ARG A 1 263 ? 8.926 -10.325 1.143 1.00 93.50 263 ARG A CA 1
ATOM 1854 C C . ARG A 1 263 ? 9.859 -9.451 1.963 1.00 93.50 263 ARG A C 1
ATOM 1856 O O . ARG A 1 263 ? 11.004 -9.823 2.207 1.00 93.50 263 ARG A O 1
ATOM 1863 N N . LEU A 1 264 ? 9.326 -8.333 2.435 1.00 94.69 264 LEU A N 1
ATOM 1864 C CA . LEU A 1 264 ? 9.979 -7.446 3.389 1.00 94.69 264 LEU A CA 1
ATOM 1865 C C . LEU A 1 264 ? 9.429 -7.710 4.803 1.00 94.69 264 LEU A C 1
ATOM 1867 O O . LEU A 1 264 ? 8.282 -8.133 4.938 1.00 94.69 264 LEU A O 1
ATOM 1871 N N . PRO A 1 265 ? 10.198 -7.476 5.878 1.00 94.31 265 PRO A N 1
ATOM 1872 C CA . PRO A 1 265 ? 9.657 -7.361 7.219 1.00 94.31 265 PRO A CA 1
ATOM 1873 C C . PRO A 1 265 ? 8.635 -6.227 7.287 1.00 94.31 265 PRO A C 1
ATOM 1875 O O . PRO A 1 265 ? 8.943 -5.079 6.968 1.00 94.31 265 PRO A O 1
ATO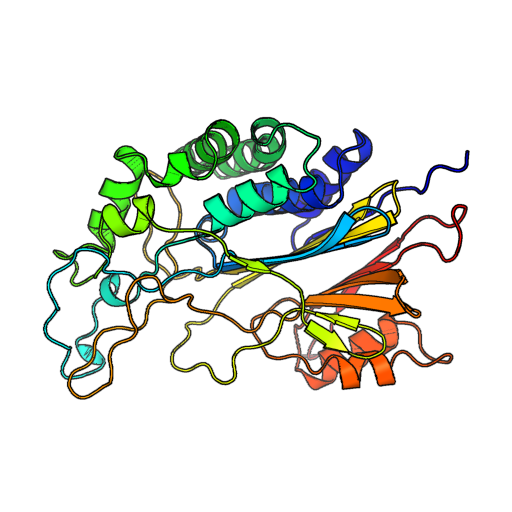M 1878 N N . VAL A 1 266 ? 7.422 -6.564 7.715 1.00 95.00 266 VAL A N 1
ATOM 1879 C CA . VAL A 1 266 ? 6.299 -5.631 7.802 1.00 95.00 266 VAL A CA 1
ATOM 1880 C C . VAL A 1 266 ? 5.848 -5.546 9.261 1.00 95.00 266 VAL A C 1
ATOM 1882 O O . VAL A 1 266 ? 5.170 -6.462 9.734 1.00 95.00 266 VAL A O 1
ATOM 1885 N N . PRO A 1 267 ? 6.214 -4.486 10.006 1.00 95.62 267 PRO A N 1
ATOM 1886 C CA . PRO A 1 267 ? 5.892 -4.362 11.424 1.00 95.62 267 PRO A CA 1
ATOM 1887 C C . PRO A 1 267 ? 4.451 -3.852 11.617 1.00 95.62 267 PRO A C 1
ATOM 1889 O O . PRO A 1 267 ? 4.216 -2.769 12.156 1.00 95.62 267 PRO A O 1
ATOM 1892 N N . ILE A 1 268 ? 3.478 -4.662 11.186 1.00 97.88 268 ILE A N 1
ATOM 1893 C CA . ILE A 1 268 ? 2.042 -4.459 11.423 1.00 97.88 268 ILE A CA 1
ATOM 1894 C C . ILE A 1 268 ? 1.420 -5.643 12.174 1.00 97.88 268 ILE A C 1
ATOM 1896 O O . ILE A 1 268 ? 1.804 -6.796 11.953 1.00 97.88 268 ILE A O 1
ATOM 1900 N N . ALA A 1 269 ? 0.438 -5.357 13.027 1.00 97.94 269 ALA A N 1
ATOM 1901 C CA . ALA A 1 269 ? -0.367 -6.359 13.719 1.00 97.94 269 ALA A CA 1
ATOM 1902 C C . ALA A 1 269 ? -1.748 -5.821 14.104 1.00 97.94 269 ALA A C 1
ATOM 1904 O O . ALA A 1 269 ? -1.973 -4.614 14.203 1.00 97.94 269 ALA A O 1
ATOM 1905 N N . LEU A 1 270 ? -2.663 -6.746 14.375 1.00 97.69 270 LEU A N 1
ATOM 1906 C CA . LEU A 1 270 ? -3.920 -6.494 15.063 1.00 97.69 270 LEU A CA 1
ATOM 1907 C C . LEU A 1 270 ? -3.842 -7.162 16.437 1.00 97.69 270 LEU A C 1
ATOM 1909 O O . LEU A 1 270 ? -3.673 -8.377 16.525 1.00 97.69 270 LEU A O 1
ATOM 1913 N N . LEU A 1 271 ? -3.943 -6.376 17.505 1.00 95.88 271 LEU A N 1
ATOM 1914 C CA . LEU A 1 271 ? -3.931 -6.894 18.871 1.00 95.88 271 LEU A CA 1
ATOM 1915 C C . LEU A 1 271 ? -5.303 -7.456 19.222 1.00 95.88 271 LEU A C 1
ATOM 1917 O O . LEU A 1 271 ? -6.328 -6.846 18.900 1.00 95.88 271 LEU A O 1
ATOM 1921 N N . THR A 1 272 ? -5.319 -8.606 19.888 1.00 94.31 272 THR A N 1
ATOM 1922 C CA . THR A 1 272 ? -6.537 -9.358 20.193 1.00 94.31 272 THR A CA 1
ATOM 1923 C C . THR A 1 272 ? -6.732 -9.551 21.692 1.00 94.31 272 THR A C 1
ATOM 1925 O O . THR A 1 272 ? -5.803 -9.452 22.490 1.00 94.31 272 THR A O 1
ATOM 1928 N N . ASN A 1 273 ? -7.988 -9.753 22.085 1.00 89.19 273 ASN A N 1
ATOM 1929 C CA . ASN A 1 273 ? -8.380 -10.232 23.403 1.00 89.19 273 ASN A CA 1
ATOM 1930 C C . ASN A 1 273 ? -9.219 -11.489 23.162 1.00 89.19 273 ASN A C 1
ATOM 1932 O O . ASN A 1 273 ? -10.365 -11.399 22.707 1.00 89.19 273 ASN A O 1
ATOM 1936 N N . GLY A 1 274 ? -8.596 -12.656 23.334 1.00 87.50 274 GLY A N 1
ATOM 1937 C CA . GLY A 1 274 ? -9.082 -13.894 22.728 1.00 87.50 274 GLY A CA 1
ATOM 1938 C C . GLY A 1 274 ? -9.076 -13.783 21.200 1.00 87.50 274 GLY A C 1
ATOM 1939 O O . GLY A 1 274 ? -8.073 -13.404 20.598 1.00 87.50 274 GLY A O 1
ATOM 1940 N N . GLU A 1 275 ? -10.215 -14.058 20.570 1.00 85.88 275 GLU A N 1
ATOM 1941 C CA . GLU A 1 275 ? -10.367 -14.002 19.107 1.00 85.88 275 GLU A CA 1
ATOM 1942 C C . GLU A 1 275 ? -10.744 -12.610 18.582 1.00 85.88 275 GLU A C 1
ATOM 1944 O O . GLU A 1 275 ? -10.790 -12.383 17.373 1.00 85.88 275 GLU A O 1
ATOM 1949 N N . VAL A 1 276 ? -11.039 -11.659 19.473 1.00 90.44 276 VAL A N 1
ATOM 1950 C CA . VAL A 1 276 ? -11.597 -10.371 19.065 1.00 90.44 276 VAL A CA 1
ATOM 1951 C C . VAL A 1 276 ? -10.487 -9.321 18.955 1.00 90.44 276 VAL A C 1
ATOM 1953 O O . VAL A 1 276 ? -9.893 -8.964 19.979 1.00 90.44 276 VAL A O 1
ATOM 1956 N N . PRO A 1 277 ? -10.223 -8.762 17.759 1.00 94.12 277 PRO A N 1
ATOM 1957 C CA . PRO A 1 277 ? -9.251 -7.689 17.605 1.00 94.12 277 PRO A CA 1
ATOM 1958 C C . PRO A 1 277 ? -9.777 -6.402 18.248 1.00 94.12 277 PRO A C 1
ATOM 1960 O O . PRO A 1 277 ? -10.948 -6.049 18.091 1.00 94.12 277 PRO A O 1
ATOM 1963 N N . TRP A 1 278 ? -8.924 -5.705 18.995 1.00 94.06 278 TRP A N 1
ATOM 1964 C CA . TRP A 1 278 ? -9.265 -4.464 19.701 1.00 94.06 278 TRP A CA 1
ATOM 1965 C C . TRP A 1 278 ? -8.338 -3.297 19.357 1.00 94.06 278 TRP A C 1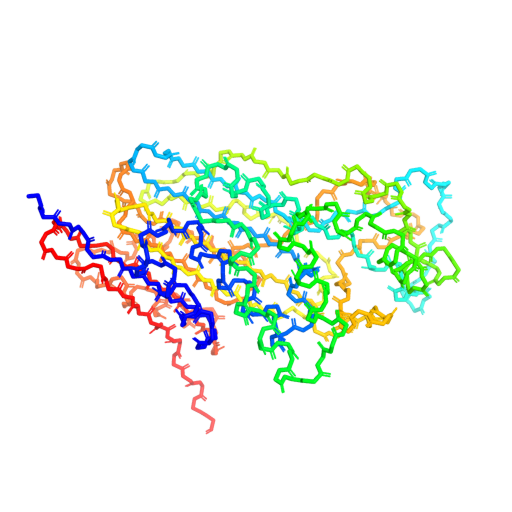
ATOM 1967 O O . TRP A 1 278 ? -8.703 -2.157 19.633 1.00 94.06 278 TRP A O 1
ATOM 1977 N N . ALA A 1 279 ? -7.190 -3.535 18.720 1.00 96.06 279 ALA A N 1
ATOM 1978 C CA . ALA A 1 279 ? -6.370 -2.466 18.161 1.00 96.06 279 ALA A CA 1
ATOM 1979 C C . ALA A 1 279 ? -5.692 -2.883 16.855 1.00 96.06 279 ALA A C 1
ATOM 1981 O O . ALA A 1 279 ? -5.287 -4.031 16.703 1.00 96.06 279 ALA A O 1
ATOM 1982 N N . ALA A 1 280 ? -5.542 -1.936 15.934 1.00 97.94 280 ALA A N 1
ATOM 1983 C CA . ALA A 1 280 ? -4.686 -2.057 14.760 1.00 97.94 280 ALA A CA 1
ATOM 1984 C C . ALA A 1 280 ? -3.415 -1.250 14.993 1.00 97.94 280 ALA A C 1
ATOM 1986 O O . ALA A 1 280 ? -3.517 -0.074 15.323 1.00 97.94 280 ALA A O 1
ATOM 1987 N N . VAL A 1 281 ? -2.244 -1.854 14.805 1.00 98.06 281 VAL A N 1
ATOM 1988 C CA . VAL A 1 281 ? -0.941 -1.218 15.021 1.00 98.06 281 VAL A CA 1
ATOM 1989 C C . VAL A 1 281 ? -0.096 -1.367 13.767 1.00 98.06 281 VAL A C 1
ATOM 1991 O O . VAL A 1 281 ? 0.076 -2.471 13.251 1.00 98.06 281 VAL A O 1
ATOM 1994 N N . GLY A 1 282 ? 0.480 -0.264 13.299 1.00 97.69 282 GLY A N 1
ATOM 1995 C CA . GLY A 1 282 ? 1.505 -0.291 12.265 1.00 97.69 282 GLY A CA 1
ATOM 1996 C C . GLY A 1 282 ? 2.654 0.642 12.604 1.00 97.69 282 GLY A C 1
ATOM 1997 O O . GLY A 1 282 ? 2.440 1.760 13.072 1.00 97.69 282 GLY A O 1
ATOM 1998 N N . ILE A 1 283 ? 3.877 0.172 12.392 1.00 95.88 283 ILE A N 1
ATOM 1999 C CA . ILE A 1 283 ? 5.094 0.920 12.699 1.00 95.88 283 ILE A CA 1
ATOM 2000 C C . ILE A 1 283 ? 5.781 1.307 11.389 1.00 95.88 283 ILE A C 1
ATOM 2002 O O . ILE A 1 283 ? 5.840 0.531 10.438 1.00 95.88 283 ILE A O 1
ATOM 2006 N N . GLU A 1 284 ? 6.267 2.538 11.316 1.00 94.31 284 GLU A N 1
ATOM 2007 C CA . GLU A 1 284 ? 6.993 3.035 10.155 1.00 94.31 284 GLU A CA 1
ATOM 2008 C C . GLU A 1 284 ? 8.391 2.401 10.084 1.00 94.31 284 GLU A C 1
ATOM 2010 O O . GLU A 1 284 ? 9.149 2.427 11.056 1.00 94.31 284 GLU A O 1
ATOM 2015 N N . GLY A 1 285 ? 8.724 1.825 8.925 1.00 93.06 285 GLY A N 1
ATOM 2016 C CA . GLY A 1 285 ? 10.019 1.204 8.641 1.00 93.06 285 GLY A CA 1
ATOM 2017 C C . GLY A 1 285 ? 9.921 -0.258 8.197 1.00 93.06 285 GLY A C 1
ATOM 2018 O O . GLY A 1 285 ? 8.837 -0.839 8.131 1.00 93.06 285 GLY A O 1
ATOM 2019 N N . VAL A 1 286 ? 11.075 -0.849 7.874 1.00 92.50 286 VAL A N 1
ATOM 2020 C CA . VAL A 1 286 ? 11.203 -2.227 7.371 1.00 92.50 286 VAL A CA 1
ATOM 2021 C C . VAL A 1 286 ? 12.120 -3.024 8.292 1.00 92.50 286 VAL A C 1
ATOM 2023 O O . VAL A 1 286 ? 13.336 -3.061 8.114 1.00 92.50 286 VAL A O 1
ATOM 2026 N N . PHE A 1 287 ? 11.543 -3.641 9.318 1.00 90.38 287 PHE A N 1
ATOM 2027 C CA . PHE A 1 287 ? 12.270 -4.459 10.288 1.00 90.38 287 PHE A CA 1
ATOM 2028 C C . PHE A 1 287 ? 11.359 -5.519 10.909 1.00 90.38 287 PHE A C 1
ATOM 2030 O O . PHE A 1 287 ? 10.134 -5.396 10.900 1.00 90.38 287 PHE A O 1
ATOM 2037 N N . GLY A 1 288 ? 11.967 -6.592 11.418 1.00 88.75 288 GLY A N 1
ATOM 2038 C CA . GLY A 1 288 ? 11.244 -7.626 12.153 1.00 88.75 288 GLY A CA 1
ATOM 2039 C C . GLY A 1 288 ? 10.729 -7.088 13.487 1.00 88.75 288 GLY A C 1
ATOM 2040 O O . GLY A 1 288 ? 11.412 -6.305 14.144 1.00 88.75 288 GLY A O 1
ATOM 2041 N N . MET A 1 289 ? 9.532 -7.519 13.879 1.00 89.62 289 MET A N 1
ATOM 2042 C CA . MET A 1 289 ? 8.926 -7.190 15.167 1.00 89.62 289 MET A CA 1
ATOM 2043 C C . MET A 1 289 ? 8.622 -8.478 15.925 1.00 89.62 289 MET A C 1
ATOM 2045 O O . MET A 1 289 ? 8.003 -9.388 15.370 1.00 89.62 289 MET A O 1
ATOM 2049 N N . ASP A 1 290 ? 9.037 -8.537 17.188 1.00 90.75 290 ASP A N 1
ATOM 2050 C CA . ASP A 1 290 ? 8.609 -9.583 18.112 1.00 90.75 290 ASP A CA 1
ATOM 2051 C C . ASP A 1 290 ? 7.283 -9.165 18.757 1.00 90.75 290 ASP A C 1
ATOM 2053 O O . ASP A 1 290 ? 7.237 -8.442 19.755 1.00 90.75 290 ASP A O 1
ATOM 2057 N N . TRP A 1 291 ? 6.182 -9.606 18.152 1.00 91.25 291 TRP A N 1
ATOM 2058 C CA . TRP A 1 291 ? 4.842 -9.316 18.655 1.00 91.25 291 TRP A CA 1
ATOM 2059 C C . TRP A 1 291 ? 4.541 -9.998 19.990 1.00 91.25 291 TRP A C 1
ATOM 2061 O O . TRP A 1 291 ? 3.711 -9.485 20.734 1.00 91.25 291 TRP A O 1
ATOM 2071 N N . GLY A 1 292 ? 5.233 -11.089 20.339 1.00 90.50 292 GLY A N 1
ATOM 2072 C CA . GLY A 1 292 ? 5.088 -11.725 21.649 1.00 90.50 292 GLY A CA 1
ATOM 2073 C C . GLY A 1 292 ? 5.629 -10.824 22.755 1.00 90.50 292 GLY A C 1
ATOM 2074 O O . GLY A 1 292 ? 4.954 -10.593 23.760 1.00 90.50 292 GLY A O 1
ATOM 2075 N N . HIS A 1 293 ? 6.798 -10.219 22.522 1.00 87.75 293 HIS A N 1
ATOM 2076 C CA . HIS A 1 293 ? 7.348 -9.183 23.401 1.00 87.75 293 HIS A CA 1
ATOM 2077 C C . HIS A 1 293 ? 6.409 -7.976 23.510 1.00 87.75 293 HIS A C 1
ATOM 2079 O O . HIS A 1 293 ? 6.135 -7.520 24.620 1.00 87.75 293 HIS A O 1
ATOM 2085 N N . VAL A 1 294 ? 5.840 -7.506 22.389 1.00 87.19 294 VAL A N 1
ATOM 2086 C CA . VAL A 1 294 ? 4.861 -6.403 22.402 1.00 87.19 294 VAL A CA 1
ATOM 2087 C C . VAL A 1 294 ? 3.651 -6.739 23.272 1.00 87.19 294 VAL A C 1
ATOM 2089 O O . VAL A 1 294 ? 3.332 -5.977 24.182 1.00 87.19 294 VAL A O 1
ATOM 2092 N N . VAL A 1 295 ? 3.004 -7.883 23.031 1.00 88.19 295 VAL A N 1
ATOM 2093 C CA . VAL A 1 295 ? 1.802 -8.309 23.762 1.00 88.19 295 VAL A CA 1
ATOM 2094 C C . VAL A 1 295 ? 2.097 -8.502 25.248 1.00 88.19 295 VAL A C 1
ATOM 2096 O O . VAL A 1 295 ? 1.347 -7.999 26.077 1.00 88.19 295 VAL A O 1
ATOM 2099 N N . SER A 1 296 ? 3.218 -9.140 25.605 1.00 86.75 296 SER A N 1
ATOM 2100 C CA . SER A 1 296 ? 3.603 -9.343 27.013 1.00 86.75 296 SER A CA 1
ATOM 2101 C C . SER A 1 296 ? 3.784 -8.039 27.802 1.00 86.75 296 SER A C 1
ATOM 2103 O O . SER A 1 296 ? 3.639 -8.029 29.024 1.00 86.75 296 SER A O 1
ATOM 2105 N N . ARG A 1 297 ? 4.072 -6.927 27.110 1.00 82.12 297 ARG A N 1
ATOM 2106 C CA . ARG A 1 297 ? 4.185 -5.585 27.696 1.00 82.12 297 ARG A CA 1
ATOM 2107 C C . ARG A 1 297 ? 2.879 -4.812 27.722 1.00 82.12 297 ARG A C 1
ATOM 2109 O O . ARG A 1 297 ? 2.801 -3.804 28.426 1.00 82.12 297 ARG A O 1
ATOM 2116 N N . VAL A 1 298 ? 1.867 -5.235 26.970 1.00 79.06 298 VAL A N 1
ATOM 2117 C CA . VAL A 1 298 ? 0.496 -4.733 27.115 1.00 79.06 298 VAL A CA 1
ATOM 2118 C C . VAL A 1 298 ? -0.103 -5.426 28.344 1.00 79.06 298 VAL A C 1
ATOM 2120 O O . VAL A 1 298 ? -0.939 -6.319 28.259 1.00 79.06 298 VAL A O 1
ATOM 2123 N N . ALA A 1 299 ? 0.423 -5.060 29.512 1.00 59.38 299 ALA A N 1
ATOM 2124 C CA . ALA A 1 299 ? -0.026 -5.525 30.816 1.00 59.38 299 ALA A CA 1
ATOM 2125 C C . ALA A 1 299 ? -1.220 -4.678 31.303 1.00 59.38 299 ALA A C 1
ATOM 2127 O O . ALA A 1 299 ? -1.393 -3.556 30.829 1.00 59.38 299 ALA A O 1
ATOM 2128 N N . PRO A 1 300 ? -2.002 -5.143 32.297 1.00 52.22 300 PRO A N 1
ATOM 2129 C CA . PRO A 1 300 ? -3.086 -4.356 32.900 1.00 52.22 300 PRO A CA 1
ATOM 2130 C C . PRO A 1 300 ? -2.661 -2.960 33.394 1.00 52.22 300 PRO A C 1
ATOM 2132 O O . PRO A 1 300 ? -3.489 -2.052 33.434 1.00 52.22 300 PRO A O 1
ATOM 2135 N N . ASP A 1 301 ? -1.378 -2.791 33.737 1.00 46.25 301 ASP A N 1
ATOM 2136 C CA . ASP A 1 301 ? -0.828 -1.576 34.349 1.00 46.25 301 ASP A CA 1
ATOM 2137 C C . ASP A 1 301 ? -0.214 -0.578 33.346 1.00 46.25 301 ASP A C 1
ATOM 2139 O O . ASP A 1 301 ? 0.104 0.551 33.726 1.00 46.25 301 ASP A O 1
ATOM 2143 N N . LEU A 1 302 ? -0.041 -0.958 32.072 1.00 58.41 302 LEU A N 1
ATOM 2144 C CA . LEU A 1 302 ? 0.450 -0.065 31.017 1.00 58.41 302 LEU A CA 1
ATOM 2145 C C . LEU A 1 302 ? -0.601 0.107 29.926 1.00 58.41 302 LEU A C 1
ATOM 2147 O O . LEU A 1 302 ? -1.157 -0.847 29.387 1.00 58.41 302 LEU A O 1
ATOM 2151 N N . THR A 1 303 ? -0.829 1.358 29.545 1.00 83.38 303 THR A N 1
ATOM 2152 C CA . THR A 1 303 ? -1.591 1.664 28.332 1.00 83.38 303 THR A CA 1
ATOM 2153 C C . THR A 1 303 ? -0.815 1.176 27.105 1.00 83.38 303 THR A C 1
ATOM 2155 O O . THR A 1 303 ? 0.417 1.239 27.089 1.00 83.38 303 THR A O 1
ATOM 2158 N N . LEU A 1 304 ? -1.519 0.735 26.053 1.00 85.81 304 LEU A N 1
ATOM 2159 C CA . LEU A 1 304 ? -0.907 0.321 24.780 1.00 85.81 304 LEU A CA 1
ATOM 2160 C C . LEU A 1 304 ? 0.124 1.349 24.281 1.00 85.81 304 LEU A C 1
ATOM 2162 O O . LEU A 1 304 ? 1.182 0.988 23.770 1.00 85.81 304 LEU A O 1
ATOM 2166 N N . GLU A 1 305 ? -0.168 2.636 24.461 1.00 89.44 305 GLU A N 1
ATOM 2167 C CA . GLU A 1 305 ? 0.720 3.736 24.110 1.00 89.44 305 GLU A CA 1
ATOM 2168 C C . GLU A 1 305 ? 2.078 3.676 24.804 1.00 89.44 305 GLU A C 1
ATOM 2170 O O . GLU A 1 305 ? 3.102 3.927 24.169 1.00 89.44 305 GLU A O 1
ATOM 2175 N N . GLN A 1 306 ? 2.092 3.375 26.102 1.00 87.44 306 GLN A N 1
ATOM 2176 C CA . GLN A 1 306 ? 3.323 3.286 26.882 1.00 87.44 306 GLN A CA 1
ATOM 2177 C C . GLN A 1 306 ? 4.146 2.074 26.449 1.00 87.44 306 GLN A C 1
ATOM 2179 O O . GLN A 1 306 ? 5.355 2.204 26.258 1.00 87.44 306 GLN A O 1
ATOM 2184 N N . SER A 1 307 ? 3.496 0.928 26.226 1.00 87.12 307 SER A N 1
ATOM 2185 C CA . SER A 1 307 ? 4.164 -0.291 25.760 1.00 87.12 307 SER A CA 1
ATOM 2186 C C . SER A 1 307 ? 4.795 -0.078 24.384 1.00 87.12 307 SER A C 1
ATOM 2188 O O . SER A 1 307 ? 5.979 -0.358 24.201 1.00 87.12 307 SER A O 1
ATOM 2190 N N . LEU A 1 308 ? 4.045 0.497 23.435 1.00 90.00 308 LEU A N 1
ATOM 2191 C CA . LEU A 1 308 ? 4.560 0.824 22.105 1.00 90.00 308 LEU A CA 1
ATOM 2192 C C . LEU A 1 308 ? 5.692 1.849 22.170 1.00 90.00 308 LEU A C 1
ATOM 2194 O O . LEU A 1 308 ? 6.696 1.662 21.492 1.00 90.00 308 LEU A O 1
ATOM 2198 N N . ARG A 1 309 ? 5.589 2.891 23.004 1.00 91.38 309 ARG A N 1
ATOM 2199 C CA . ARG A 1 309 ? 6.673 3.873 23.166 1.00 91.38 309 ARG A CA 1
ATOM 2200 C C . ARG A 1 309 ? 7.973 3.215 23.629 1.00 91.38 309 ARG A C 1
ATOM 2202 O O . ARG A 1 309 ? 9.000 3.444 23.001 1.00 91.38 309 ARG A O 1
ATOM 2209 N N . ALA A 1 310 ? 7.913 2.357 24.647 1.00 87.06 310 ALA A N 1
ATOM 2210 C CA . ALA A 1 310 ? 9.090 1.646 25.147 1.00 87.06 310 ALA A CA 1
ATOM 2211 C C . ALA A 1 310 ? 9.743 0.765 24.062 1.00 87.06 310 ALA A C 1
ATOM 2213 O O . ALA A 1 310 ? 10.963 0.704 23.952 1.00 87.06 310 ALA A O 1
ATOM 2214 N N . ILE A 1 311 ? 8.936 0.114 23.219 1.00 86.88 311 ILE A N 1
ATOM 2215 C CA . ILE A 1 311 ? 9.431 -0.715 22.105 1.00 86.88 311 ILE A CA 1
ATOM 2216 C C . ILE A 1 311 ? 10.053 0.143 20.997 1.00 86.88 311 ILE A C 1
ATOM 2218 O O . ILE A 1 311 ? 11.068 -0.233 20.410 1.00 86.88 311 ILE A O 1
ATOM 2222 N N . LEU A 1 312 ? 9.461 1.303 20.695 1.00 88.94 312 LEU A N 1
ATOM 2223 C CA . LEU A 1 312 ? 10.028 2.235 19.722 1.00 88.94 312 LEU A CA 1
ATOM 2224 C C . LEU A 1 312 ? 11.385 2.766 20.198 1.00 88.94 312 LEU A C 1
ATOM 2226 O O . LEU A 1 312 ? 12.304 2.840 19.390 1.00 88.94 312 LEU A O 1
ATOM 2230 N N . GLU A 1 313 ? 11.523 3.073 21.490 1.00 88.56 313 GLU A N 1
ATOM 2231 C CA . GLU A 1 313 ? 12.780 3.522 22.104 1.00 88.56 313 GLU A CA 1
ATOM 2232 C C . GLU A 1 313 ? 13.881 2.450 22.040 1.00 88.56 313 GLU A C 1
ATOM 2234 O O . GLU A 1 313 ? 15.015 2.764 21.679 1.00 88.56 313 GLU A O 1
ATOM 2239 N N . GLU A 1 314 ? 13.550 1.177 22.284 1.00 85.56 314 GLU A N 1
ATOM 2240 C CA . GLU A 1 314 ? 14.480 0.043 22.106 1.00 85.56 314 GLU A CA 1
ATOM 2241 C C . GLU A 1 314 ? 14.951 -0.114 20.653 1.00 85.56 314 GLU A C 1
ATOM 2243 O O . GLU A 1 314 ? 16.069 -0.556 20.388 1.00 85.56 314 GLU A O 1
ATOM 2248 N N . GLY A 1 315 ? 14.102 0.271 19.699 1.00 80.31 315 GLY A N 1
ATOM 2249 C CA . GLY A 1 315 ? 14.400 0.246 18.273 1.00 80.31 315 GLY A CA 1
ATOM 2250 C C . GLY A 1 315 ? 15.321 1.370 17.779 1.00 80.31 315 GLY A C 1
ATOM 2251 O O . GLY A 1 315 ? 15.783 1.322 16.634 1.00 80.31 315 GLY A O 1
ATOM 2252 N N . GLY A 1 316 ? 15.591 2.374 18.609 1.00 80.88 316 GLY A N 1
ATOM 2253 C CA . GLY A 1 316 ? 16.343 3.568 18.238 1.00 80.88 316 GLY A CA 1
ATOM 2254 C C . GLY A 1 316 ? 15.456 4.768 17.873 1.00 80.88 316 GLY A C 1
ATOM 2255 O O . GLY A 1 316 ? 14.239 4.640 17.723 1.00 80.88 316 GLY A O 1
ATOM 2256 N N . PRO A 1 317 ? 16.067 5.958 17.753 1.00 80.69 317 PRO A N 1
ATOM 2257 C CA . PRO A 1 317 ? 15.346 7.220 17.623 1.00 80.69 317 PRO A CA 1
ATOM 2258 C C . PRO A 1 317 ? 14.632 7.363 16.273 1.00 80.69 317 PRO A C 1
ATOM 2260 O O . PRO A 1 317 ? 14.984 6.725 15.282 1.00 80.69 317 PRO A O 1
ATOM 2263 N N . GLY A 1 318 ? 13.639 8.254 16.236 1.00 81.50 318 GLY A N 1
ATOM 2264 C CA . GLY A 1 318 ? 12.901 8.620 15.025 1.00 81.50 318 GLY A CA 1
ATOM 2265 C C . GLY A 1 318 ? 11.860 7.597 14.564 1.00 81.50 318 GLY A C 1
ATOM 2266 O O . GLY A 1 318 ? 11.292 7.758 13.484 1.00 81.50 318 GLY A O 1
ATOM 2267 N N . ARG A 1 319 ? 11.580 6.552 15.353 1.00 88.06 319 ARG A N 1
ATOM 2268 C CA . ARG A 1 319 ? 10.541 5.573 15.017 1.00 88.06 319 ARG A CA 1
ATOM 2269 C C . ARG A 1 319 ? 9.161 6.077 15.413 1.00 88.06 319 ARG A C 1
ATOM 2271 O O . ARG A 1 319 ? 8.966 6.709 16.455 1.00 88.06 319 ARG A O 1
ATOM 2278 N N . ARG A 1 320 ? 8.178 5.719 14.594 1.00 94.19 320 ARG A N 1
ATOM 2279 C CA . ARG A 1 320 ? 6.785 6.110 14.773 1.00 94.19 320 ARG A CA 1
ATOM 2280 C C . ARG A 1 320 ? 5.854 4.915 14.628 1.00 94.19 320 ARG A C 1
ATOM 2282 O O . ARG A 1 320 ? 5.959 4.162 13.665 1.00 94.19 320 ARG A O 1
ATOM 2289 N N . ALA A 1 321 ? 4.921 4.780 15.562 1.00 95.75 321 ALA A N 1
ATOM 2290 C CA . ALA A 1 321 ? 3.802 3.853 15.487 1.00 95.75 321 ALA A CA 1
ATOM 2291 C C . ALA A 1 321 ? 2.489 4.614 15.300 1.00 95.75 321 ALA A C 1
ATOM 2293 O O . ALA A 1 321 ? 2.276 5.687 15.868 1.00 95.75 321 ALA A O 1
ATOM 2294 N N . LEU A 1 322 ? 1.597 4.024 14.518 1.00 97.62 322 LEU A N 1
ATOM 2295 C CA . LEU A 1 322 ? 0.225 4.457 14.339 1.00 97.62 322 LEU A CA 1
ATOM 2296 C C . LEU A 1 322 ? -0.675 3.369 14.899 1.00 97.62 322 LEU A C 1
ATOM 2298 O O . LEU A 1 322 ? -0.462 2.186 14.623 1.00 97.62 322 LEU A O 1
ATOM 2302 N N . THR A 1 323 ? -1.684 3.764 15.667 1.00 97.19 323 THR A N 1
ATOM 2303 C CA . THR A 1 323 ? -2.669 2.811 16.166 1.00 97.19 323 THR A CA 1
ATOM 2304 C C . THR A 1 323 ? -4.084 3.360 16.129 1.00 97.19 323 THR A C 1
ATOM 2306 O O . THR A 1 323 ? -4.316 4.555 16.318 1.00 97.19 323 THR A O 1
ATOM 2309 N N . VAL A 1 324 ? -5.032 2.464 15.868 1.00 96.75 324 VAL A N 1
ATOM 2310 C CA . VAL A 1 324 ? -6.461 2.682 16.090 1.00 96.75 324 VAL A CA 1
ATOM 2311 C C . VAL A 1 324 ? -6.919 1.663 17.117 1.00 96.75 324 VAL A C 1
ATOM 2313 O O . VAL A 1 324 ? -6.804 0.461 16.898 1.00 96.75 324 VAL A O 1
ATOM 2316 N N . ILE A 1 325 ? -7.452 2.155 18.229 1.00 94.56 325 ILE A N 1
ATOM 2317 C CA . ILE A 1 325 ? -7.939 1.357 19.348 1.00 94.56 325 ILE A CA 1
ATOM 2318 C C . ILE A 1 325 ? -9.457 1.402 19.319 1.00 94.56 325 ILE A C 1
ATOM 2320 O O . ILE A 1 325 ? -10.060 2.476 19.380 1.00 94.56 325 ILE A O 1
ATOM 2324 N N . ARG A 1 326 ? -10.072 0.229 19.231 1.00 90.88 326 ARG A N 1
ATOM 2325 C CA . ARG A 1 326 ? -11.515 0.055 19.284 1.00 90.88 326 ARG A CA 1
ATOM 2326 C C . ARG A 1 326 ? -12.026 0.358 20.697 1.00 90.88 326 ARG A C 1
ATOM 2328 O O . ARG A 1 326 ? -11.357 0.059 21.684 1.00 90.88 326 ARG A O 1
ATOM 2335 N N . GLY A 1 327 ? -13.227 0.924 20.800 1.00 82.88 327 GLY A N 1
ATOM 2336 C CA . GLY A 1 327 ? -13.914 1.051 22.082 1.00 82.88 327 GLY A CA 1
ATOM 2337 C C . GLY A 1 327 ? -14.100 -0.301 22.774 1.00 82.88 327 GLY A C 1
ATOM 2338 O O . GLY A 1 327 ? -14.307 -1.328 22.122 1.00 82.88 327 GLY A O 1
ATOM 2339 N N . SER A 1 328 ? -14.039 -0.304 24.106 1.00 79.19 328 SER A N 1
ATOM 2340 C CA . SER A 1 328 ? -14.330 -1.491 24.924 1.00 79.19 328 SER A CA 1
ATOM 2341 C C . SER A 1 328 ? -15.808 -1.895 24.870 1.00 79.19 328 SER A C 1
ATOM 2343 O O . SER A 1 328 ? -16.144 -3.047 25.135 1.00 79.19 328 SER A O 1
ATOM 2345 N N . SER A 1 329 ? -16.686 -0.965 24.489 1.00 75.81 329 SER A N 1
ATOM 2346 C CA . SER A 1 329 ? -18.104 -1.183 24.211 1.00 75.81 329 SER A CA 1
ATOM 2347 C C . SER A 1 329 ? -18.528 -0.395 22.968 1.00 75.81 329 SER A C 1
ATOM 2349 O O . SER A 1 329 ? -17.809 0.497 22.518 1.00 75.81 329 SER A O 1
ATOM 2351 N N . ALA A 1 330 ? -19.716 -0.698 22.436 1.00 71.62 330 ALA A N 1
ATOM 2352 C CA . ALA A 1 330 ? -20.278 -0.000 21.276 1.00 71.62 330 ALA A CA 1
ATOM 2353 C C . ALA A 1 330 ? -20.485 1.511 21.504 1.00 71.62 330 ALA A C 1
ATOM 2355 O O . ALA A 1 330 ? -20.538 2.271 20.541 1.00 71.62 330 ALA A O 1
ATOM 2356 N N . ASP A 1 331 ? -20.572 1.944 22.766 1.00 75.31 331 ASP A N 1
ATOM 2357 C CA . ASP A 1 331 ? -20.800 3.344 23.142 1.00 75.31 331 ASP A CA 1
ATOM 2358 C C . ASP A 1 331 ? -19.496 4.141 23.309 1.00 75.31 331 ASP A C 1
ATOM 2360 O O . ASP A 1 331 ? -19.528 5.362 23.469 1.00 75.31 331 ASP A O 1
ATOM 2364 N N . VAL A 1 332 ? -18.340 3.471 23.258 1.00 82.56 332 VAL A N 1
ATOM 2365 C CA . VAL A 1 332 ? -17.027 4.119 23.284 1.00 82.56 332 VAL A CA 1
ATOM 2366 C C . VAL A 1 332 ? -16.510 4.234 21.854 1.00 82.56 332 VAL A C 1
ATOM 2368 O O . VAL A 1 332 ? -16.250 3.238 21.181 1.00 82.56 332 VAL A O 1
ATOM 2371 N N . ALA A 1 333 ? -16.331 5.468 21.391 1.00 87.19 333 ALA A N 1
ATOM 2372 C CA . ALA A 1 333 ? -15.749 5.739 20.085 1.00 87.19 333 ALA A CA 1
ATOM 2373 C C . ALA A 1 333 ? -14.330 5.146 19.975 1.00 87.19 333 ALA A C 1
ATOM 2375 O O . ALA A 1 333 ? -13.539 5.323 20.910 1.00 87.19 333 ALA A O 1
ATOM 2376 N N . PRO A 1 334 ? -13.950 4.485 18.861 1.00 91.31 334 PRO A N 1
ATOM 2377 C CA . PRO A 1 334 ? -12.550 4.203 18.609 1.00 91.31 334 PRO A CA 1
ATOM 2378 C C . PRO A 1 334 ? -11.727 5.486 18.600 1.00 91.31 334 PRO A C 1
ATOM 2380 O O . PRO A 1 334 ? -12.177 6.546 18.159 1.00 91.31 334 PRO A O 1
ATOM 2383 N N . ARG A 1 335 ? -10.486 5.361 19.059 1.00 93.81 335 ARG A N 1
ATOM 2384 C CA . ARG A 1 335 ? -9.509 6.447 19.102 1.00 93.81 335 ARG A CA 1
ATOM 2385 C C . ARG A 1 335 ? -8.309 6.089 18.246 1.00 93.81 335 ARG A C 1
ATOM 2387 O O . ARG A 1 335 ? -7.856 4.948 18.269 1.00 93.81 335 ARG A O 1
ATOM 2394 N N . ALA A 1 336 ? -7.791 7.066 17.518 1.00 95.12 336 ALA A N 1
ATOM 2395 C CA . ALA A 1 336 ? -6.549 6.925 16.778 1.00 95.12 336 ALA A CA 1
ATOM 2396 C C . ALA A 1 336 ? -5.446 7.727 17.469 1.00 95.12 336 ALA A C 1
ATOM 2398 O O . ALA A 1 336 ? -5.699 8.845 17.925 1.00 95.12 336 ALA A O 1
ATOM 2399 N N . CYS A 1 337 ? -4.238 7.178 17.559 1.00 95.06 337 CYS A N 1
ATOM 2400 C CA . CYS A 1 337 ? -3.100 7.897 18.114 1.00 95.06 337 CYS A CA 1
ATOM 2401 C C . CYS A 1 337 ? -1.797 7.604 17.364 1.00 95.06 337 CYS A C 1
ATOM 2403 O O . CYS A 1 337 ? -1.560 6.511 16.845 1.00 95.06 337 CYS A O 1
ATOM 2405 N N . GLU A 1 338 ? -0.964 8.639 17.299 1.00 96.12 338 GLU A N 1
ATOM 2406 C CA . GLU A 1 338 ? 0.410 8.587 16.815 1.00 96.12 338 GLU A CA 1
ATOM 2407 C C . GLU A 1 338 ? 1.332 8.512 18.035 1.00 96.12 338 GLU A C 1
ATOM 2409 O O . GLU A 1 338 ? 1.203 9.299 18.976 1.00 96.12 338 GLU A O 1
ATOM 2414 N N . ILE A 1 339 ? 2.263 7.563 18.026 1.00 94.31 339 ILE A N 1
ATOM 2415 C CA . ILE A 1 339 ? 3.228 7.352 19.104 1.00 94.31 339 ILE A CA 1
ATOM 2416 C C . ILE A 1 339 ? 4.617 7.473 18.492 1.00 94.31 339 ILE A C 1
ATOM 2418 O O . ILE A 1 339 ? 4.933 6.796 17.516 1.00 94.31 339 ILE A O 1
ATOM 2422 N N . LYS A 1 340 ? 5.448 8.340 19.062 1.00 92.56 340 LYS A N 1
ATOM 2423 C CA . LYS A 1 340 ? 6.826 8.573 18.618 1.00 92.56 340 LYS A CA 1
ATOM 2424 C C . LYS A 1 340 ? 7.786 8.104 19.705 1.00 92.56 340 LYS A C 1
ATOM 2426 O O . LYS A 1 340 ? 7.479 8.269 20.890 1.00 92.56 340 LYS A O 1
ATOM 2431 N N . SER A 1 341 ? 8.922 7.533 19.308 1.00 88.94 341 SER A N 1
ATOM 2432 C CA . SER A 1 341 ? 10.088 7.448 20.195 1.00 88.94 341 SER A CA 1
ATOM 2433 C C . SER A 1 341 ? 10.499 8.863 20.606 1.00 88.94 341 SER A C 1
ATOM 2435 O O . SER A 1 341 ? 10.297 9.791 19.820 1.00 88.94 341 SER A O 1
ATOM 2437 N N . ALA A 1 342 ? 11.102 9.039 21.783 1.00 82.06 342 ALA A N 1
ATOM 2438 C CA . ALA A 1 342 ? 11.727 10.315 22.122 1.00 82.06 342 ALA A CA 1
ATOM 2439 C C . ALA A 1 342 ? 12.678 10.754 20.994 1.00 82.06 342 ALA A C 1
ATOM 2441 O O . ALA A 1 342 ? 13.443 9.938 20.466 1.00 82.06 342 ALA A O 1
ATOM 2442 N N . ASP A 1 343 ? 12.606 12.030 20.609 1.00 72.75 343 ASP A N 1
ATOM 2443 C CA . ASP A 1 343 ? 13.604 12.599 19.713 1.00 72.75 343 ASP A CA 1
ATOM 2444 C C . ASP A 1 343 ? 14.958 12.465 20.411 1.00 72.75 343 ASP A C 1
ATOM 2446 O O . ASP A 1 343 ? 15.091 12.776 21.600 1.00 72.75 343 ASP A O 1
ATOM 2450 N N . SER A 1 344 ? 15.966 11.972 19.694 1.00 52.53 344 SER A N 1
ATOM 2451 C CA . SER A 1 344 ? 17.340 12.097 20.159 1.00 52.53 344 SER A CA 1
ATOM 2452 C C . SER A 1 344 ? 17.594 13.588 20.350 1.00 52.53 344 SER A C 1
ATOM 2454 O O . SER A 1 344 ? 17.660 14.316 19.361 1.00 52.53 344 SER A O 1
ATOM 2456 N N . VAL A 1 345 ? 17.650 14.042 21.605 1.00 48.31 345 VAL A N 1
ATOM 2457 C CA . VAL A 1 345 ? 18.014 15.417 21.949 1.00 48.31 345 VAL A CA 1
ATOM 2458 C C . VAL A 1 345 ? 19.430 15.624 21.419 1.00 48.31 345 VAL A C 1
ATOM 2460 O O . VAL A 1 345 ? 20.391 15.127 22.006 1.00 48.31 345 VAL A O 1
ATOM 2463 N N . GLY A 1 346 ? 19.518 16.242 20.243 1.00 45.56 346 GLY A N 1
ATOM 2464 C CA . GLY A 1 346 ? 20.749 16.702 19.614 1.00 45.56 346 GLY A CA 1
ATOM 2465 C C . GLY A 1 346 ? 21.025 18.144 19.987 1.00 45.56 346 GLY A C 1
ATOM 2466 O O . GLY A 1 346 ? 20.042 18.913 20.095 1.00 45.56 346 GLY A O 1
#

Sequence (346 aa):
MSRWSAAALGTEPAMTEAALAILAKGGTSVDACIAGLFAAAGSRPGVLLGSMVLLVAGTGVGSHVFDGSAVQPGLGAPRPRGFVGDDDLPVGARIAVAASGTMLAAAHAHDGSVPMSELATPGVRIARACRAAGRANLIRRVGEAGPIALREASFTRSLLEVAGRPEGGNITAEDFAEVQASVGQPAMIDGAIHVQAPSSMHDVPSLECVVNVACDHRGVLAVVHCAYDPQGPEVTPHEVVASRLAVPVRRGVPRVRPGTPIRLPVPIALLTNGEVPWAAVGIEGVFGMDWGHVVSRVAPDLTLEQSLRAILEEGGPGRRALTVIRGSSADVAPRACEIKSADSVG

Secondary structure (DSSP, 8-state):
--PPPPEEEESSHHHHHHHHHHHHTT--HHHHHHHHHHHHHHH-TTGGGSEEEEEEEETTTEEEEEEE--B---SS---PPPBSSSTT--GGGGPPBP-HHHHHHHHHHHH--S-HHHHHHHHHHHHHHTT-HHHHHHHHHHHHHGGGGGGSHHHHHHHHHHHSGGGT----HHHHHH--PEEEPPEEETTEEEPPPPS---SPPP-EEEEEEEE-TT--EEEEEEEE-TTSPEETTTTEE----SPP-BTTSPPPPTT-B-PPP--EEEEEETTEEEEEEEESSS----HHHHHHH--TTS-HHHHHHHHHHHT-TT-EEEEEE--SSTTSPPEEEEEEPPP---

pLDDT: mean 92.53, std 9.59, range [45.28, 98.88]

Radius of gyration: 19.79 Å; chains: 1; bounding box: 60×39×57 Å

Foldseek 3Di:
DLFFQKAKDKPDPLLRVLLVVCLVVQWAQLLSNLLSLLLVLLVAQFSQQWWKKKWKDAPPLHTKIKGFFFWAFAVVHDDDDADADDVPDFLLLLFTGTSNLQSSVVSCVRRTDDQLLSSNVSNLVSNVVVVLNLQSVLSNQCSVPGLVSCLDCVNLVLSCVCNNVVRVHRHDSVLSVPRHIDMDAFDDDVFKTHHDADPDDDDAPFWWKMKMWIAHSNRMIMIMMTIGDSPADARPPNRHGTGSQHDGGHPPDDDDDGRHGSDFAFQWIFTDDVSHGFKTKGKTDTDHDDVVQLRVQCDPVDDNLRSVQVVQVVVPADIKMKMWGGDPDSNDHIDIDIHGHPHPPD